Protein AF-A0A090VEU4-F1 (afdb_monomer_lite)

Secondary structure (DSSP, 8-state):
-------------------SPPP-SSSSSPPP-S---BGGGGT--SS--EETTEEE-TT-BEEEETTTTEEEEEETTEEEEETTS-EEEE-TTS-EEEEE-TT--EEEEEE-TTS-EEEEE-SSSEEEEEE-TTS-EEEEEEE-TTS---TT--EEEEEEE-SSTTEEEEEE---TTS--EEEEEETTEEEEETTSSS---------------

Radius of gyration: 21.91 Å; chains: 1; bounding box: 72×68×43 Å

Organism: NCBI:txid221126

Foldseek 3Di:
DDDDDPPPPPPPPPDDLVFDADWDPPAPPIFDAPDDFFQVSVVDDDQDQDDDQFGADRRRTTQAGNVVRKGFDDDPNATAAIPQQKGFDADPSRGTQWIQGNVRAIWGWDADPNRGTQKIGDQAKIKGWDADPVRHTAKIFIDHDVPPDDDPFTQMKGWDQDDDSFWIKIWGTDPPVGDIWIWITGNNDTQDTPVDPDRPDDDDDDDPPDPDD

Structure (mmCIF, N/CA/C/O backbone):
data_AF-A0A090VEU4-F1
#
_entry.id   AF-A0A090VEU4-F1
#
loop_
_atom_site.group_PDB
_atom_site.id
_atom_site.type_symbol
_atom_site.label_atom_id
_atom_site.label_alt_id
_atom_site.label_comp_id
_atom_site.label_asym_id
_atom_site.label_entity_id
_atom_site.label_seq_id
_atom_site.pdbx_PDB_ins_code
_atom_site.Cartn_x
_atom_site.Cartn_y
_atom_site.Cartn_z
_atom_site.occupancy
_atom_site.B_iso_or_equiv
_atom_site.auth_seq_id
_atom_site.auth_comp_id
_atom_site.auth_asym_id
_atom_site.auth_atom_id
_atom_site.pdbx_PDB_model_num
ATOM 1 N N . MET A 1 1 ? -43.947 -47.036 7.451 1.00 42.88 1 MET A N 1
ATOM 2 C CA . MET A 1 1 ? -42.564 -46.691 7.044 1.00 42.88 1 MET A CA 1
ATOM 3 C C . MET A 1 1 ? -42.229 -45.299 7.564 1.00 42.88 1 MET A C 1
ATOM 5 O O . MET A 1 1 ? -42.904 -44.356 7.182 1.00 42.88 1 MET A O 1
ATOM 9 N N . LYS A 1 2 ? -41.257 -45.165 8.478 1.00 37.06 2 LYS A N 1
ATOM 10 C CA . LYS A 1 2 ? -40.773 -43.861 8.967 1.00 37.06 2 LYS A CA 1
ATOM 11 C C . LYS A 1 2 ? -39.737 -43.323 7.978 1.00 37.06 2 LYS A C 1
ATOM 13 O O . LYS A 1 2 ? -38.658 -43.898 7.873 1.00 37.06 2 LYS A O 1
ATOM 18 N N . VAL A 1 3 ? -40.054 -42.248 7.263 1.00 37.12 3 VAL A N 1
ATOM 19 C CA . VAL A 1 3 ? -39.073 -41.530 6.438 1.00 37.12 3 VAL A CA 1
ATOM 20 C C . VAL A 1 3 ? -38.289 -40.604 7.368 1.00 37.12 3 VAL A C 1
ATOM 22 O O . VAL A 1 3 ? -38.845 -39.661 7.923 1.00 37.12 3 VAL A O 1
ATOM 25 N N . LYS A 1 4 ? -37.007 -40.911 7.602 1.00 40.44 4 LYS A N 1
ATOM 26 C CA . LYS A 1 4 ? -36.076 -39.988 8.262 1.00 40.44 4 LYS A CA 1
ATOM 27 C C . LYS A 1 4 ? -35.754 -38.871 7.273 1.00 40.44 4 LYS A C 1
ATOM 29 O O . LYS A 1 4 ? -35.104 -39.119 6.263 1.00 40.44 4 LYS A O 1
ATOM 34 N N . ILE A 1 5 ? -36.201 -37.657 7.573 1.00 39.28 5 ILE A N 1
ATOM 35 C CA . ILE A 1 5 ? -35.756 -36.453 6.873 1.00 39.28 5 ILE A CA 1
ATOM 36 C C . ILE A 1 5 ? -34.324 -36.188 7.344 1.00 39.28 5 ILE A C 1
ATOM 38 O O . ILE A 1 5 ? -34.092 -35.801 8.488 1.00 39.28 5 ILE A O 1
ATOM 42 N N . ILE A 1 6 ? -33.356 -36.480 6.479 1.00 42.34 6 ILE A N 1
ATOM 43 C CA . ILE A 1 6 ? -31.972 -36.046 6.650 1.00 42.34 6 ILE A CA 1
ATOM 44 C C . ILE A 1 6 ? -31.966 -34.557 6.302 1.00 42.34 6 ILE A C 1
ATOM 46 O O . ILE A 1 6 ? -31.981 -34.191 5.129 1.00 42.34 6 ILE A O 1
ATOM 50 N N . SER A 1 7 ? -31.995 -33.696 7.322 1.00 38.97 7 SER A N 1
ATOM 51 C CA . SER A 1 7 ? -31.677 -32.278 7.150 1.00 38.97 7 SER A CA 1
ATOM 52 C C . SER A 1 7 ? -30.207 -32.167 6.769 1.00 38.97 7 SER A C 1
ATOM 54 O O . SER A 1 7 ? -29.323 -32.219 7.623 1.00 38.97 7 SER A O 1
ATOM 56 N N . ILE A 1 8 ? -29.945 -32.041 5.472 1.00 41.66 8 ILE A N 1
ATOM 57 C CA . ILE A 1 8 ? -28.656 -31.588 4.965 1.00 41.66 8 ILE A CA 1
ATOM 58 C C . ILE A 1 8 ? -28.557 -30.116 5.370 1.00 41.66 8 ILE A C 1
ATOM 60 O O . ILE A 1 8 ? -29.211 -29.260 4.776 1.00 41.66 8 ILE A O 1
ATOM 64 N N . LEU A 1 9 ? -27.783 -29.827 6.421 1.00 40.31 9 LEU A N 1
ATOM 65 C CA . LEU A 1 9 ? -27.303 -28.473 6.677 1.00 40.31 9 LEU A CA 1
ATOM 66 C C . LEU A 1 9 ? -26.484 -28.065 5.449 1.00 40.31 9 LEU A C 1
ATOM 68 O O . LEU A 1 9 ? -25.334 -28.475 5.290 1.00 40.31 9 LEU A O 1
ATOM 72 N N . LEU A 1 10 ? -27.092 -27.284 4.558 1.00 36.38 10 LEU A N 1
ATOM 73 C CA . LEU A 1 10 ? -26.361 -26.537 3.550 1.00 36.38 10 LEU A CA 1
ATOM 74 C C . LEU A 1 10 ? -25.494 -25.538 4.322 1.00 36.38 10 LEU A C 1
ATOM 76 O O . LEU A 1 10 ? -25.977 -24.507 4.786 1.00 36.38 10 LEU A O 1
ATOM 80 N N . PHE A 1 11 ? -24.216 -25.862 4.508 1.00 40.59 11 PHE A N 1
ATOM 81 C CA . PHE A 1 11 ? -23.225 -24.874 4.906 1.00 40.59 11 PHE A CA 1
ATOM 82 C C . PHE A 1 11 ? -23.075 -23.938 3.706 1.00 40.59 11 PHE A C 1
ATOM 84 O O . PHE A 1 11 ? -22.292 -24.187 2.791 1.00 40.59 11 PHE A O 1
ATOM 91 N N . SER A 1 12 ? -23.916 -22.906 3.642 1.00 35.78 12 SER A N 1
ATOM 92 C CA . SER A 1 12 ? -23.774 -21.846 2.658 1.00 35.78 12 SER A CA 1
ATOM 93 C C . SER A 1 12 ? -22.503 -21.079 3.003 1.00 35.78 12 SER A C 1
ATOM 95 O O . SER A 1 12 ? -22.533 -20.101 3.748 1.00 35.78 12 SER A O 1
ATOM 97 N N . THR A 1 13 ? -21.367 -21.506 2.464 1.00 42.03 13 THR A N 1
ATOM 98 C CA . THR A 1 13 ? -20.153 -20.690 2.394 1.00 42.03 13 THR A CA 1
ATOM 99 C C . THR A 1 13 ? -20.341 -19.584 1.351 1.00 42.03 13 THR A C 1
ATOM 101 O O . THR A 1 13 ? -19.558 -19.420 0.424 1.00 42.03 13 THR A O 1
ATOM 104 N N . LEU A 1 14 ? -21.399 -18.785 1.502 1.00 42.28 14 LEU A N 1
ATOM 105 C CA . LEU A 1 14 ? -21.522 -17.479 0.865 1.00 42.28 14 LEU A CA 1
ATOM 106 C C . LEU A 1 14 ? -20.848 -16.451 1.774 1.00 42.28 14 LEU A C 1
ATOM 108 O O . LEU A 1 14 ? -21.481 -15.549 2.308 1.00 42.28 14 LEU A O 1
ATOM 112 N N . LEU A 1 15 ? -19.546 -16.612 1.984 1.00 42.34 15 LEU A N 1
ATOM 113 C CA . LEU A 1 15 ? -18.724 -15.586 2.607 1.00 42.34 15 LEU A CA 1
ATOM 114 C C . LEU A 1 15 ? -17.565 -15.328 1.677 1.00 42.34 15 LEU A C 1
ATOM 116 O O . LEU A 1 15 ? -16.536 -15.983 1.748 1.00 42.34 15 LEU A O 1
ATOM 120 N N . ASN A 1 16 ? -17.769 -14.377 0.782 1.00 36.94 16 ASN A N 1
ATOM 121 C CA . ASN A 1 16 ? -16.662 -13.648 0.208 1.00 36.94 16 ASN A CA 1
ATOM 122 C C . ASN A 1 16 ? -17.164 -12.246 -0.132 1.00 36.94 16 ASN A C 1
ATOM 124 O O . ASN A 1 16 ? -17.412 -11.945 -1.301 1.00 36.94 16 ASN A O 1
ATOM 128 N N . PRO A 1 17 ? -17.301 -11.338 0.852 1.00 41.94 17 PRO A N 1
ATOM 129 C CA . PRO A 1 17 ? -17.062 -9.952 0.516 1.00 41.94 17 PRO A CA 1
ATOM 130 C C . PRO A 1 17 ? -15.567 -9.859 0.171 1.00 41.94 17 PRO A C 1
ATOM 132 O O . PRO A 1 17 ? -14.730 -9.616 1.039 1.00 41.94 17 PRO A O 1
ATOM 135 N N . VAL A 1 18 ? -15.202 -10.124 -1.091 1.00 52.34 18 VAL A N 1
ATOM 136 C CA . VAL A 1 18 ? -13.832 -9.916 -1.593 1.00 52.34 18 VAL A CA 1
ATOM 137 C C . VAL A 1 18 ? -13.617 -8.424 -1.760 1.00 52.34 18 VAL A C 1
ATOM 139 O O . VAL A 1 18 ? -13.496 -7.934 -2.872 1.00 52.34 18 VAL A O 1
ATOM 142 N N . PHE A 1 19 ? -13.624 -7.672 -0.669 1.00 54.81 19 PHE A N 1
ATOM 143 C CA . PHE A 1 19 ? -13.298 -6.259 -0.725 1.00 54.81 19 PHE A CA 1
ATOM 144 C C . PHE A 1 19 ? -12.410 -5.900 0.461 1.00 54.81 19 PHE A C 1
ATOM 146 O O . PHE A 1 19 ? -12.808 -5.531 1.563 1.00 54.81 19 PHE A O 1
ATOM 153 N N . ALA A 1 20 ? -11.137 -6.158 0.210 1.00 59.41 20 ALA A N 1
ATOM 154 C CA . ALA A 1 20 ? -10.075 -5.197 0.408 1.00 59.41 20 ALA A CA 1
ATOM 155 C C . ALA A 1 20 ? -9.262 -5.170 -0.901 1.00 59.41 20 ALA A C 1
ATOM 157 O O . ALA A 1 20 ? -9.633 -5.849 -1.865 1.00 59.41 20 ALA A O 1
ATOM 158 N N . GLN A 1 21 ? -8.230 -4.338 -0.996 1.00 67.94 21 GLN A N 1
ATOM 159 C CA . GLN A 1 21 ? -7.451 -4.219 -2.225 1.00 67.94 21 GLN A CA 1
ATOM 160 C C . GLN A 1 21 ? -6.904 -5.586 -2.667 1.00 67.94 21 GLN A C 1
ATOM 162 O O . GLN A 1 21 ? -6.298 -6.306 -1.874 1.00 67.94 21 GLN A O 1
ATOM 167 N N . LYS A 1 22 ? -7.134 -5.960 -3.932 1.00 67.25 22 LYS A N 1
ATOM 168 C CA . LYS A 1 22 ? -6.616 -7.216 -4.482 1.00 67.25 22 LYS A CA 1
ATOM 169 C C . LYS A 1 22 ? -5.095 -7.138 -4.548 1.00 67.25 22 LYS A C 1
ATOM 171 O O . LYS A 1 22 ? -4.550 -6.203 -5.135 1.00 67.25 22 LYS A O 1
ATOM 176 N N . ILE A 1 23 ? -4.433 -8.148 -3.996 1.00 70.50 23 ILE A N 1
ATOM 177 C CA . ILE A 1 23 ? -2.982 -8.279 -4.077 1.00 70.50 23 ILE A CA 1
ATOM 178 C C . ILE A 1 23 ? -2.643 -9.275 -5.169 1.00 70.50 23 ILE A C 1
ATOM 180 O O . ILE A 1 23 ? -3.235 -10.353 -5.258 1.00 70.50 23 ILE A O 1
ATOM 184 N N . ASP A 1 24 ? -1.691 -8.884 -6.003 1.00 75.06 24 ASP A N 1
ATOM 185 C CA . ASP A 1 24 ? -1.014 -9.799 -6.900 1.00 75.06 24 ASP A CA 1
ATOM 186 C C . ASP A 1 24 ? 0.126 -10.463 -6.128 1.00 75.06 24 ASP A C 1
ATOM 188 O O . ASP A 1 24 ? 1.170 -9.855 -5.939 1.00 75.06 24 ASP A O 1
ATOM 192 N N . PHE A 1 25 ? -0.112 -11.666 -5.602 1.00 75.00 25 PHE A N 1
ATOM 193 C CA . PHE A 1 25 ? 0.923 -12.465 -4.935 1.00 75.00 25 PHE A CA 1
ATOM 194 C C . PHE A 1 25 ? 1.718 -13.341 -5.909 1.00 75.00 25 PHE A C 1
ATOM 196 O O . PHE A 1 25 ? 2.653 -14.014 -5.482 1.00 75.00 25 PHE A O 1
ATOM 203 N N . GLU A 1 26 ? 1.336 -13.352 -7.187 1.00 77.75 26 GLU A N 1
ATOM 204 C CA . GLU A 1 26 ? 1.947 -14.196 -8.213 1.00 77.75 26 GLU A CA 1
ATOM 205 C C . GLU A 1 26 ? 3.068 -13.443 -8.934 1.00 77.75 26 GLU A C 1
ATOM 207 O O . GLU A 1 26 ? 4.133 -14.003 -9.182 1.00 77.75 26 GLU A O 1
ATOM 212 N N . ASN A 1 27 ? 2.851 -12.163 -9.253 1.00 76.06 27 ASN A N 1
ATOM 213 C CA . ASN A 1 27 ? 3.819 -11.356 -9.989 1.00 76.06 27 ASN A CA 1
ATOM 214 C C . ASN A 1 27 ? 4.550 -10.370 -9.074 1.00 76.06 27 ASN A C 1
ATOM 216 O O . ASN A 1 27 ? 3.980 -9.763 -8.168 1.00 76.06 27 ASN A O 1
ATOM 220 N N . ALA A 1 28 ? 5.828 -10.162 -9.378 1.00 76.81 28 ALA A N 1
ATOM 221 C CA . ALA A 1 28 ? 6.601 -9.054 -8.843 1.00 76.81 28 ALA A CA 1
ATOM 222 C C . ALA A 1 28 ? 6.626 -7.887 -9.852 1.00 76.81 28 ALA A C 1
ATOM 224 O O . ALA A 1 28 ? 6.704 -8.136 -11.054 1.00 76.81 28 ALA A O 1
ATOM 225 N N . PRO A 1 29 ? 6.654 -6.626 -9.389 1.00 83.00 29 PRO A N 1
ATOM 226 C CA . PRO A 1 29 ? 6.462 -6.207 -8.000 1.00 83.00 29 PRO A CA 1
ATOM 227 C C . PRO A 1 29 ? 5.009 -6.398 -7.537 1.00 83.00 29 PRO A C 1
ATOM 229 O O . PRO A 1 29 ? 4.081 -6.381 -8.343 1.00 83.00 29 PRO A O 1
ATOM 232 N N . LEU A 1 30 ? 4.816 -6.492 -6.219 1.00 86.12 30 LEU A N 1
ATOM 233 C CA . LEU A 1 30 ? 3.478 -6.423 -5.635 1.00 86.12 30 LEU A CA 1
ATOM 234 C C . LEU A 1 30 ? 2.819 -5.088 -6.001 1.00 86.12 30 LEU A C 1
ATOM 236 O O . LEU A 1 30 ? 3.460 -4.032 -5.967 1.00 86.12 30 LEU A O 1
ATOM 240 N N . ASN A 1 31 ? 1.518 -5.126 -6.280 1.00 88.88 31 ASN A N 1
ATOM 241 C CA . ASN A 1 31 ? 0.743 -3.902 -6.435 1.00 88.88 31 ASN A CA 1
ATOM 242 C C . ASN A 1 31 ? 0.763 -3.091 -5.119 1.00 88.88 31 ASN A C 1
ATOM 244 O O . ASN A 1 31 ? 0.587 -3.666 -4.041 1.00 88.88 31 ASN A O 1
ATOM 248 N N . PRO A 1 32 ? 0.964 -1.763 -5.188 1.00 90.50 32 PRO A N 1
ATOM 249 C CA . PRO A 1 32 ? 1.031 -0.892 -4.019 1.00 90.50 32 PRO A CA 1
ATOM 250 C C . PRO A 1 32 ? -0.315 -0.835 -3.311 1.00 90.50 32 PRO A C 1
ATOM 252 O O . PRO A 1 32 ? -1.361 -0.928 -3.956 1.00 90.50 32 PRO A O 1
ATOM 255 N N . MET A 1 33 ? -0.297 -0.617 -1.996 1.00 89.31 33 MET A N 1
ATOM 256 C CA . MET A 1 33 ? -1.517 -0.516 -1.207 1.00 89.31 33 MET A CA 1
ATOM 257 C C . MET A 1 33 ? -1.525 0.664 -0.258 1.00 89.31 33 MET A C 1
ATOM 259 O O . MET A 1 33 ? -0.498 0.994 0.322 1.00 89.31 33 MET A O 1
ATOM 263 N N . ALA A 1 34 ? -2.712 1.236 -0.047 1.00 92.50 34 ALA A N 1
ATOM 264 C CA . ALA A 1 34 ? -2.877 2.372 0.853 1.00 92.50 34 ALA A CA 1
ATOM 265 C C . ALA A 1 34 ? -2.534 2.014 2.304 1.00 92.50 34 ALA A C 1
ATOM 267 O O . ALA A 1 34 ? -1.822 2.746 2.984 1.00 92.50 34 ALA A O 1
ATOM 268 N N . PHE A 1 35 ? -3.059 0.887 2.796 1.00 90.81 35 PHE A N 1
ATOM 269 C CA . PHE A 1 35 ? -2.813 0.443 4.163 1.00 90.81 35 PHE A CA 1
ATOM 270 C C . PHE A 1 35 ? -3.099 -1.054 4.341 1.00 90.81 35 PHE A C 1
ATOM 272 O O . PHE A 1 35 ? -4.125 -1.570 3.891 1.00 90.81 35 PHE A O 1
ATOM 279 N N . GLN A 1 36 ? -2.219 -1.764 5.047 1.00 90.44 36 GLN A N 1
ATOM 280 C CA . GLN A 1 36 ? -2.383 -3.188 5.346 1.00 90.44 36 GLN A CA 1
ATOM 281 C C . GLN A 1 36 ? -3.141 -3.395 6.672 1.00 90.44 36 GLN A C 1
ATOM 283 O O . GLN A 1 36 ? -2.543 -3.343 7.740 1.00 90.44 36 GLN A O 1
ATOM 288 N N . PHE A 1 37 ? -4.455 -3.654 6.621 1.00 90.25 37 PHE A N 1
ATOM 289 C CA . PHE A 1 37 ? -5.280 -3.868 7.827 1.00 90.25 37 PHE A CA 1
ATOM 290 C C . PHE A 1 37 ? -6.070 -5.185 7.879 1.00 90.25 37 PHE A C 1
ATOM 292 O O . PHE A 1 37 ? -6.816 -5.401 8.828 1.00 90.25 37 PHE A O 1
ATOM 299 N N . LYS A 1 38 ? -5.930 -6.072 6.894 1.00 89.94 38 LYS A N 1
ATOM 300 C CA . LYS A 1 38 ? -6.504 -7.424 6.924 1.00 89.94 38 LYS A CA 1
ATOM 301 C C . LYS A 1 38 ? -5.383 -8.452 6.835 1.00 89.94 38 LYS A C 1
ATOM 303 O O . LYS A 1 38 ? -4.375 -8.180 6.194 1.00 89.94 38 LYS A O 1
ATOM 308 N N . ARG A 1 39 ? -5.517 -9.622 7.455 1.00 90.50 39 ARG A N 1
ATOM 309 C CA . ARG A 1 39 ? -4.479 -10.675 7.432 1.00 90.50 39 ARG A CA 1
ATOM 310 C C . ARG A 1 39 ? -4.132 -11.127 6.008 1.00 90.50 39 ARG A C 1
ATOM 312 O O . ARG A 1 39 ? -2.972 -11.410 5.714 1.00 90.50 39 ARG A O 1
ATOM 319 N N . GLU A 1 40 ? -5.104 -11.096 5.099 1.00 87.56 40 GLU A N 1
ATOM 320 C CA . GLU A 1 40 ? -4.921 -11.416 3.683 1.00 87.56 40 GLU A CA 1
ATOM 321 C C . GLU A 1 40 ? -3.942 -10.440 3.020 1.00 87.56 40 GLU A C 1
ATOM 323 O O . GLU A 1 40 ? -3.241 -10.821 2.088 1.00 87.56 40 GLU A O 1
ATOM 328 N N . HIS A 1 41 ? -3.806 -9.218 3.553 1.00 88.00 41 HIS A N 1
ATOM 329 C CA . HIS A 1 41 ? -2.810 -8.252 3.098 1.00 88.00 41 HIS A CA 1
ATOM 330 C C . HIS A 1 41 ? -1.359 -8.662 3.354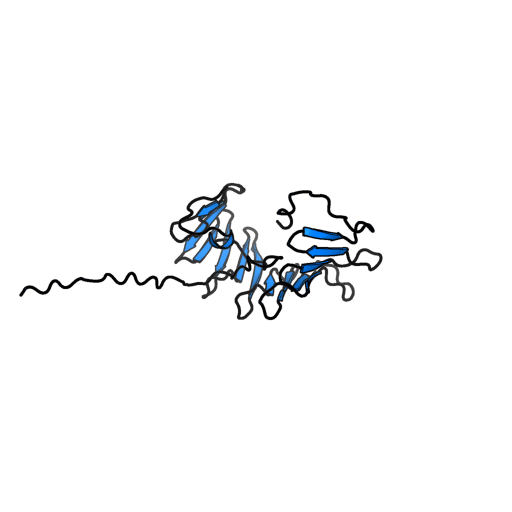 1.00 88.00 41 HIS A C 1
ATOM 332 O O . HIS A 1 41 ? -0.441 -8.104 2.757 1.00 88.00 41 HIS A O 1
ATOM 338 N N . PHE A 1 42 ? -1.167 -9.642 4.229 1.00 89.19 42 PHE A N 1
ATOM 339 C CA . PHE A 1 42 ? 0.122 -10.193 4.624 1.00 89.19 42 PHE A CA 1
ATOM 340 C C . PHE A 1 42 ? 0.307 -11.628 4.103 1.00 89.19 42 PHE A C 1
ATOM 342 O O . PHE A 1 42 ? 1.168 -12.350 4.595 1.00 89.19 42 PHE A O 1
ATOM 349 N N . ASN A 1 43 ? -0.511 -12.062 3.131 1.00 90.00 43 ASN A N 1
ATOM 350 C CA . ASN A 1 43 ? -0.543 -13.437 2.613 1.00 90.00 43 ASN A CA 1
ATOM 351 C C . ASN A 1 43 ? -0.848 -14.501 3.692 1.00 90.00 43 ASN A C 1
ATOM 353 O O . ASN A 1 43 ? -0.415 -15.652 3.603 1.00 90.00 43 ASN A O 1
ATOM 357 N N . LEU A 1 44 ? -1.593 -14.127 4.737 1.00 90.62 44 LEU A N 1
ATOM 358 C CA . LEU A 1 44 ? -1.993 -15.042 5.806 1.00 90.62 44 LEU A CA 1
ATOM 359 C C . LEU A 1 44 ? -3.356 -15.660 5.487 1.00 90.62 44 LEU A C 1
ATOM 361 O O . LEU A 1 44 ? -4.310 -14.952 5.163 1.00 90.62 44 LEU A O 1
ATOM 365 N N . LYS A 1 45 ? -3.447 -16.990 5.598 1.00 88.06 45 LYS A N 1
ATOM 366 C CA . LYS A 1 45 ? -4.649 -17.779 5.289 1.00 88.06 45 LYS A CA 1
ATOM 367 C C . LYS A 1 45 ? -5.219 -18.418 6.556 1.00 88.06 45 LYS A C 1
ATOM 369 O O . LYS A 1 45 ? -4.466 -18.883 7.406 1.00 88.06 45 LYS A O 1
ATOM 374 N N . GLY A 1 46 ? -6.547 -18.505 6.643 1.00 88.25 46 GLY A N 1
ATOM 375 C CA . GLY A 1 46 ? -7.241 -19.103 7.789 1.00 88.25 46 GLY A CA 1
ATOM 376 C C . GLY A 1 46 ? -7.264 -18.203 9.035 1.00 88.25 46 GLY A C 1
ATOM 377 O O . GLY A 1 46 ? -6.893 -17.032 8.949 1.00 88.25 46 GLY A O 1
ATOM 378 N N . PRO A 1 47 ? -7.713 -18.720 10.196 1.00 93.00 47 PRO A N 1
ATOM 379 C CA . PRO A 1 47 ? -7.965 -17.949 11.419 1.00 93.00 47 PRO A CA 1
ATOM 380 C C . PRO A 1 47 ? -6.679 -17.573 12.180 1.00 93.00 47 PRO A C 1
ATOM 382 O O . PRO A 1 47 ? -6.519 -17.873 13.361 1.00 93.00 47 PRO A O 1
ATOM 385 N N . VAL A 1 48 ? -5.732 -16.924 11.501 1.00 94.81 48 VAL A N 1
ATOM 386 C CA . VAL A 1 48 ? -4.480 -16.451 12.104 1.00 94.81 48 VAL A CA 1
ATOM 387 C C . VAL A 1 48 ? -4.779 -15.269 13.022 1.00 94.81 48 VAL A C 1
ATOM 389 O O . VAL A 1 48 ? -5.091 -14.183 12.544 1.00 94.81 48 VAL A O 1
ATOM 392 N N . SER A 1 49 ? -4.662 -15.474 14.333 1.00 96.62 49 SER A N 1
ATOM 393 C CA . SER A 1 49 ? -4.844 -14.423 15.347 1.00 96.62 49 SER A CA 1
ATOM 394 C C . SER A 1 49 ? -3.560 -13.649 15.651 1.00 96.62 49 SER A C 1
ATOM 396 O O . SER A 1 49 ? -3.612 -12.529 16.161 1.00 96.62 49 SER A O 1
ATOM 398 N N . ARG A 1 50 ? -2.392 -14.216 15.324 1.00 97.25 50 ARG A N 1
ATOM 399 C CA . ARG A 1 50 ? -1.089 -13.569 15.489 1.00 97.25 50 ARG A CA 1
ATOM 400 C C . ARG A 1 50 ? -0.091 -14.043 14.437 1.00 97.25 50 ARG A C 1
ATOM 402 O O . ARG A 1 50 ? 0.037 -15.242 14.206 1.00 97.25 50 ARG A O 1
ATOM 409 N N . TRP A 1 51 ? 0.670 -13.109 13.877 1.00 96.62 51 TRP A N 1
ATOM 410 C CA . TRP A 1 51 ? 1.830 -13.383 13.032 1.00 96.62 51 TRP A CA 1
ATOM 411 C C . TRP A 1 51 ? 2.929 -12.366 13.335 1.00 96.62 51 TRP A C 1
ATOM 413 O O . TRP A 1 51 ? 2.732 -11.166 13.154 1.00 96.62 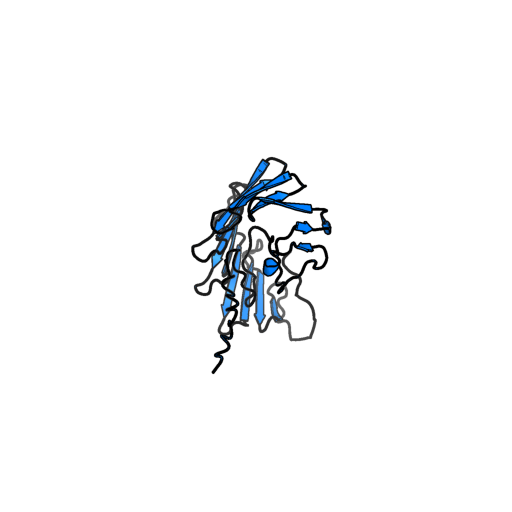51 TRP A O 1
ATOM 423 N N . ASP A 1 52 ? 4.062 -12.846 13.850 1.00 96.50 52 ASP A N 1
ATOM 424 C CA . ASP A 1 52 ? 5.156 -12.006 14.347 1.00 96.50 52 ASP A CA 1
ATOM 425 C C . ASP A 1 52 ? 4.667 -10.949 15.369 1.00 96.50 52 ASP A C 1
ATOM 427 O O . ASP A 1 52 ? 4.254 -11.287 16.492 1.00 96.50 52 ASP A O 1
ATOM 431 N N . ASN A 1 53 ? 4.669 -9.676 14.970 1.00 97.00 53 ASN A N 1
ATOM 432 C CA . ASN A 1 53 ? 4.252 -8.531 15.772 1.00 97.00 53 ASN A CA 1
ATOM 433 C C . ASN A 1 53 ? 2.815 -8.071 15.485 1.00 97.00 53 ASN A C 1
ATOM 435 O O . ASN A 1 53 ? 2.345 -7.118 16.111 1.00 97.00 53 ASN A O 1
ATOM 439 N N . LEU A 1 54 ? 2.126 -8.730 14.555 1.00 97.75 54 LEU A N 1
ATOM 440 C CA . LEU A 1 54 ? 0.772 -8.406 14.123 1.00 97.75 54 LEU A CA 1
ATOM 441 C C . LEU A 1 54 ? -0.244 -9.291 14.842 1.00 97.75 54 LEU A C 1
ATOM 443 O O . LEU A 1 54 ? -0.057 -10.503 14.953 1.00 97.75 54 LEU A O 1
ATOM 447 N N . TYR A 1 55 ? -1.332 -8.686 15.304 1.00 98.19 55 TYR A N 1
ATOM 448 C CA . TYR A 1 55 ? -2.443 -9.361 15.970 1.00 98.19 55 TYR A CA 1
ATOM 449 C C . TYR A 1 55 ? -3.732 -9.049 15.228 1.00 98.19 55 TYR A C 1
ATOM 451 O O . TYR A 1 55 ? -3.988 -7.884 14.908 1.00 98.19 55 TYR A O 1
ATOM 459 N N . PHE A 1 56 ? -4.553 -10.068 15.011 1.00 97.31 56 PHE A N 1
ATOM 460 C CA . PHE A 1 56 ? -5.787 -9.984 14.240 1.00 97.31 56 PHE A CA 1
ATOM 461 C C . PHE A 1 56 ? -6.986 -10.450 15.073 1.00 97.31 56 PHE A C 1
ATOM 463 O O . PHE A 1 56 ? -6.841 -11.316 15.938 1.00 97.31 56 PHE A O 1
ATOM 470 N N . ASN A 1 57 ? -8.163 -9.875 14.823 1.00 95.25 57 ASN A N 1
ATOM 471 C CA . ASN A 1 57 ? -9.419 -10.389 15.374 1.00 95.25 57 ASN A CA 1
ATOM 472 C C . ASN A 1 57 ? -9.940 -11.595 14.559 1.00 95.25 57 ASN A C 1
ATOM 474 O O . ASN A 1 57 ? -9.325 -12.007 13.574 1.00 95.25 57 ASN A O 1
ATOM 478 N N . GLU A 1 58 ? -11.078 -12.162 14.965 1.00 93.75 58 GLU A N 1
ATOM 479 C CA . GLU A 1 58 ? -11.679 -13.344 14.320 1.00 93.75 58 GLU A CA 1
ATOM 480 C C . GLU A 1 58 ? -12.030 -13.108 12.840 1.00 93.75 58 GLU A C 1
ATOM 482 O O . GLU A 1 58 ? -11.798 -13.982 11.998 1.00 93.75 58 GLU A O 1
ATOM 487 N N . ASP A 1 59 ? -12.467 -11.892 12.506 1.00 91.19 59 ASP A N 1
ATOM 488 C CA . ASP A 1 59 ? -12.764 -11.457 11.135 1.00 91.19 59 ASP A CA 1
ATOM 489 C C . ASP A 1 59 ? -11.501 -11.220 10.282 1.00 91.19 59 ASP A C 1
ATOM 491 O O . ASP A 1 59 ? -11.591 -10.969 9.081 1.00 91.19 59 ASP A O 1
ATOM 495 N N . GLY A 1 60 ? -10.308 -11.296 10.883 1.00 92.75 60 GLY A N 1
ATOM 496 C CA . GLY A 1 60 ? -9.027 -11.108 10.204 1.00 92.75 60 GLY A CA 1
ATOM 497 C C . GLY A 1 60 ? -8.550 -9.657 10.111 1.00 92.75 60 GLY A C 1
ATOM 498 O O . GLY A 1 60 ? -7.566 -9.397 9.419 1.00 92.75 60 GLY A O 1
ATOM 499 N N . TYR A 1 61 ? -9.186 -8.710 10.805 1.00 94.06 61 TYR A N 1
ATOM 500 C CA . TYR A 1 61 ? -8.728 -7.322 10.884 1.00 94.06 61 TYR A CA 1
ATOM 501 C C . TYR A 1 61 ? -7.536 -7.175 11.829 1.00 94.06 61 TYR A C 1
ATOM 503 O O . TYR A 1 61 ? -7.548 -7.696 12.943 1.00 94.06 61 TYR A O 1
ATOM 511 N N . LEU A 1 62 ? -6.523 -6.416 11.410 1.00 95.88 62 LEU A N 1
ATOM 512 C CA . LEU A 1 62 ? -5.359 -6.064 12.218 1.00 95.88 62 LEU A CA 1
ATOM 513 C C . LEU A 1 62 ? -5.811 -5.181 13.385 1.00 95.88 62 LEU A C 1
ATOM 515 O O . LEU A 1 62 ? -6.254 -4.055 13.175 1.00 95.88 62 LEU A O 1
ATOM 519 N N . ILE A 1 63 ? -5.673 -5.666 14.613 1.00 97.81 63 ILE A N 1
ATOM 520 C CA . ILE A 1 63 ? -6.058 -4.941 15.833 1.00 97.81 63 ILE A CA 1
ATOM 521 C C . ILE A 1 63 ? -4.857 -4.380 16.591 1.00 97.81 63 ILE A C 1
ATOM 523 O O . ILE A 1 63 ? -5.010 -3.413 17.340 1.00 97.81 63 ILE A O 1
ATOM 527 N N . LYS A 1 64 ? -3.655 -4.938 16.386 1.00 98.12 64 LYS A N 1
ATOM 528 C CA . LYS A 1 64 ? -2.425 -4.437 17.009 1.00 98.12 64 LYS A CA 1
ATOM 529 C C . LYS A 1 64 ? -1.179 -4.747 16.181 1.00 98.12 64 LYS A C 1
ATOM 531 O O . LYS A 1 64 ? -1.029 -5.860 15.685 1.00 98.12 64 LYS A O 1
ATOM 536 N N . ASN A 1 65 ? -0.261 -3.784 16.121 1.00 97.31 65 ASN A N 1
ATOM 537 C CA . ASN A 1 65 ? 1.131 -3.972 15.719 1.00 97.31 65 ASN A CA 1
ATOM 538 C C . ASN A 1 65 ? 2.056 -3.615 16.897 1.00 97.31 65 ASN A C 1
ATOM 540 O O . ASN A 1 65 ? 2.136 -2.455 17.314 1.00 97.31 65 ASN A O 1
ATOM 544 N N . SER A 1 66 ? 2.754 -4.612 17.442 1.00 96.38 66 SER A N 1
ATOM 545 C CA . SER A 1 66 ? 3.600 -4.450 18.630 1.00 96.38 66 SER A CA 1
ATOM 546 C C . SER A 1 66 ? 4.890 -3.666 18.387 1.00 96.38 66 SER A C 1
ATOM 548 O O . SER A 1 66 ? 5.353 -3.035 19.332 1.00 96.38 66 SER A O 1
ATOM 550 N N . ILE A 1 67 ? 5.436 -3.624 17.162 1.00 92.94 67 ILE A N 1
ATOM 551 C CA . ILE A 1 67 ? 6.692 -2.894 16.877 1.00 92.94 67 ILE A CA 1
ATOM 552 C C . ILE A 1 67 ? 6.538 -1.397 17.191 1.00 92.94 67 ILE A C 1
ATOM 554 O O . ILE A 1 67 ? 7.442 -0.785 17.747 1.00 92.94 67 ILE A O 1
ATOM 558 N N . GLY A 1 68 ? 5.377 -0.813 16.879 1.00 90.88 68 GLY A N 1
ATOM 559 C CA . GLY A 1 68 ? 5.069 0.599 17.147 1.00 90.88 68 GLY A CA 1
ATOM 560 C C . GLY A 1 68 ? 4.162 0.833 18.357 1.00 90.88 68 GLY A C 1
ATOM 561 O O . GLY A 1 68 ? 3.786 1.976 18.635 1.00 90.88 68 GLY A O 1
ATOM 562 N N . ASN A 1 69 ? 3.766 -0.236 19.057 1.00 95.19 69 ASN A N 1
ATOM 563 C CA . ASN A 1 69 ? 2.660 -0.224 20.015 1.00 95.19 69 ASN A CA 1
ATOM 564 C C . ASN A 1 69 ? 1.418 0.492 19.443 1.00 95.19 69 ASN A C 1
ATOM 566 O O . ASN A 1 69 ? 0.868 1.412 20.058 1.00 95.19 69 ASN A O 1
ATOM 570 N N . CYS A 1 70 ? 1.034 0.115 18.222 1.00 96.75 70 CYS A N 1
ATOM 571 C CA . CYS A 1 70 ? -0.131 0.658 17.534 1.00 96.75 70 CYS A CA 1
ATOM 572 C C . CYS A 1 70 ? -1.323 -0.277 17.730 1.00 96.75 70 CYS A C 1
ATOM 574 O O . CYS A 1 70 ? -1.197 -1.479 17.498 1.00 96.75 70 CYS A O 1
ATOM 576 N N . THR A 1 71 ? -2.472 0.258 18.131 1.00 98.38 71 THR A N 1
ATOM 577 C CA . THR A 1 71 ? -3.750 -0.463 18.170 1.00 98.38 71 THR A CA 1
ATOM 578 C C . THR A 1 71 ? -4.759 0.219 17.264 1.00 98.38 71 THR A C 1
ATOM 580 O O . THR A 1 71 ? -4.767 1.443 17.154 1.00 98.38 71 THR A O 1
ATOM 583 N N . TYR A 1 72 ? -5.606 -0.575 16.616 1.00 97.88 72 TYR A N 1
ATOM 584 C CA . TYR A 1 72 ? -6.527 -0.105 15.584 1.00 97.88 72 TYR A CA 1
ATOM 585 C C . TYR A 1 72 ? -7.972 -0.236 16.049 1.00 97.88 72 TYR A C 1
ATOM 587 O O . TYR A 1 72 ? -8.366 -1.246 16.635 1.00 97.88 72 TYR A O 1
ATOM 595 N N . LYS A 1 73 ? -8.767 0.798 15.780 1.00 97.62 73 LYS A N 1
ATOM 596 C CA . LYS A 1 73 ? -10.181 0.869 16.137 1.00 97.62 73 LYS A CA 1
ATOM 597 C C . LYS A 1 73 ? -11.042 0.745 14.892 1.00 97.62 73 LYS A C 1
ATOM 599 O O . LYS A 1 73 ? -10.825 1.436 13.896 1.00 97.62 73 LYS A O 1
ATOM 604 N N . TYR A 1 74 ? -12.079 -0.074 15.013 1.00 96.06 74 TYR A N 1
ATOM 605 C CA . TYR A 1 74 ? -13.061 -0.312 13.968 1.00 96.06 74 TYR A CA 1
ATOM 606 C C . TYR A 1 74 ? -14.458 0.077 14.452 1.00 96.06 74 TYR A C 1
ATOM 608 O O . TYR A 1 74 ? -14.793 -0.117 15.621 1.00 96.06 74 TYR A O 1
ATOM 616 N N . VAL A 1 75 ? -15.276 0.624 13.556 1.00 94.75 75 VAL A N 1
ATOM 617 C CA . VAL A 1 75 ? -16.706 0.879 13.782 1.00 94.75 75 VAL A CA 1
ATOM 618 C C . VAL A 1 75 ? -17.458 0.256 12.618 1.00 94.75 75 VAL A C 1
ATOM 620 O O . VAL A 1 75 ? -17.163 0.560 11.465 1.00 94.75 75 VAL A O 1
ATOM 623 N N . ASN A 1 76 ? -18.401 -0.643 12.911 1.00 90.88 76 ASN A N 1
ATOM 624 C CA . ASN A 1 76 ? -19.158 -1.392 11.899 1.00 90.88 76 ASN A CA 1
ATOM 625 C C . ASN A 1 76 ? -18.247 -2.081 10.857 1.00 90.88 76 ASN A C 1
ATOM 627 O O . ASN A 1 76 ? -18.497 -2.000 9.659 1.00 90.88 76 ASN A O 1
ATOM 631 N N . GLY A 1 77 ? -17.142 -2.688 11.311 1.00 87.56 77 GLY A N 1
ATOM 632 C CA . GLY A 1 77 ? -16.176 -3.384 10.447 1.00 87.56 77 GLY A CA 1
ATOM 633 C C . GLY A 1 77 ? -15.231 -2.481 9.640 1.00 87.56 77 GLY A C 1
ATOM 634 O O . GLY A 1 77 ? -14.381 -2.989 8.912 1.00 87.56 77 GLY A O 1
ATOM 635 N N . LYS A 1 78 ? -15.324 -1.151 9.773 1.00 91.62 78 LYS A N 1
ATOM 636 C CA . LYS A 1 78 ? -14.465 -0.194 9.057 1.00 91.62 78 LYS A CA 1
ATOM 637 C C . LYS A 1 78 ? -13.395 0.385 9.966 1.00 91.62 78 LYS A C 1
ATOM 639 O O . LYS A 1 78 ? -13.711 0.803 11.079 1.00 91.62 78 LYS A O 1
ATOM 644 N N . LEU A 1 79 ? -12.150 0.430 9.489 1.00 94.44 79 LEU A N 1
ATOM 645 C CA . LEU A 1 79 ? -11.044 1.086 10.191 1.00 94.44 79 LEU A CA 1
ATOM 646 C C . LEU A 1 79 ? -11.348 2.584 10.312 1.00 94.44 79 LEU A C 1
ATOM 648 O O . LEU A 1 79 ? -11.590 3.237 9.300 1.00 94.44 79 LEU A O 1
ATOM 652 N N . VAL A 1 80 ? -11.345 3.120 11.533 1.00 97.12 80 VAL A N 1
ATOM 653 C CA . VAL A 1 80 ? -11.662 4.540 11.774 1.00 97.12 80 VAL A CA 1
ATOM 654 C C . VAL A 1 80 ? -10.505 5.321 12.374 1.00 97.12 80 VAL A C 1
ATOM 656 O O . VAL A 1 80 ? -10.331 6.495 12.052 1.00 97.12 80 VAL A O 1
ATOM 659 N N . SER A 1 81 ? -9.706 4.699 13.239 1.00 97.88 81 SER A N 1
ATOM 660 C CA . SER A 1 81 ? -8.594 5.373 13.905 1.00 97.88 81 SER A CA 1
ATOM 661 C C . SER A 1 81 ? -7.590 4.387 14.489 1.00 97.88 81 SER A C 1
ATOM 663 O O . SER A 1 81 ? -7.883 3.198 14.618 1.00 97.88 81 SER A O 1
ATOM 665 N N . ASP A 1 82 ? -6.443 4.895 14.922 1.00 97.94 82 ASP A N 1
ATOM 666 C CA . ASP A 1 82 ? -5.506 4.172 15.781 1.00 97.94 82 ASP A CA 1
ATOM 667 C C . ASP A 1 82 ? -5.250 4.911 17.108 1.00 97.94 82 ASP A C 1
ATOM 669 O O . ASP A 1 82 ? -5.766 6.006 17.347 1.00 97.94 82 ASP A O 1
ATOM 673 N N . ASN A 1 83 ? -4.474 4.301 18.004 1.00 97.94 83 ASN A N 1
ATOM 674 C CA . ASN A 1 83 ? -4.060 4.923 19.269 1.00 97.94 83 ASN A CA 1
ATOM 675 C C . ASN A 1 83 ? -2.949 5.977 19.123 1.00 97.94 83 ASN A C 1
ATOM 677 O O . ASN A 1 83 ? -2.530 6.542 20.133 1.00 97.94 83 ASN A O 1
ATOM 681 N N . LYS A 1 84 ? -2.447 6.224 17.910 1.00 96.94 84 LYS A N 1
ATOM 682 C CA . LYS A 1 84 ? -1.496 7.305 17.622 1.00 96.94 84 LYS A CA 1
ATOM 683 C C . LYS A 1 84 ? -2.205 8.597 17.229 1.00 96.94 84 LYS A C 1
ATOM 685 O O . LYS A 1 84 ? -1.567 9.640 17.198 1.00 96.94 84 LYS A O 1
ATOM 690 N N . GLY A 1 85 ? -3.518 8.545 17.008 1.00 97.19 85 GLY A N 1
ATOM 691 C CA . GLY A 1 85 ? -4.337 9.698 16.646 1.00 97.19 85 GLY A CA 1
ATOM 692 C C . GLY A 1 85 ? -4.608 9.805 15.149 1.00 97.19 85 GLY A C 1
ATOM 693 O O . GLY A 1 85 ? -5.274 10.755 14.739 1.00 97.19 85 GLY A O 1
ATOM 694 N N . ASN A 1 86 ? -4.163 8.832 14.347 1.00 97.69 86 ASN A N 1
ATOM 695 C CA . ASN A 1 86 ? -4.474 8.802 12.925 1.00 97.69 86 ASN A CA 1
ATOM 696 C C . ASN A 1 86 ? -5.958 8.480 12.727 1.00 97.69 86 ASN A C 1
ATOM 698 O O . ASN A 1 86 ? -6.532 7.656 13.448 1.00 97.69 86 ASN A O 1
ATOM 702 N N . LYS A 1 87 ? -6.581 9.115 11.735 1.00 98.38 87 LYS A N 1
ATOM 703 C CA . LYS A 1 87 ? -7.973 8.891 11.331 1.00 98.38 87 LYS A CA 1
ATOM 704 C C . LYS A 1 87 ? -8.019 8.382 9.903 1.00 98.38 87 LYS A C 1
ATOM 706 O O . LYS A 1 87 ? -7.336 8.911 9.031 1.00 98.38 87 LYS A O 1
ATOM 711 N N . TYR A 1 88 ? -8.866 7.390 9.664 1.00 97.38 88 TYR A N 1
ATOM 712 C CA . TYR A 1 88 ? -8.969 6.703 8.382 1.00 97.38 88 TYR A CA 1
ATOM 713 C C . TYR A 1 88 ? -10.353 6.920 7.780 1.00 97.38 88 TYR A C 1
ATOM 715 O O . TYR A 1 88 ? -11.371 6.781 8.459 1.00 97.38 88 TYR A O 1
ATOM 723 N N . THR A 1 89 ? -10.388 7.237 6.489 1.00 97.25 89 THR A N 1
ATOM 724 C CA . THR A 1 89 ? -11.624 7.317 5.710 1.00 97.25 89 THR A CA 1
ATOM 725 C C . THR A 1 89 ? -11.732 6.082 4.832 1.00 97.25 89 THR A C 1
ATOM 727 O O . THR A 1 89 ? -10.866 5.832 3.994 1.00 97.25 89 THR A O 1
ATOM 730 N N . VAL A 1 90 ? -12.809 5.322 5.016 1.00 94.06 90 VAL A N 1
ATOM 731 C CA . VAL A 1 90 ? -13.080 4.068 4.304 1.00 94.06 90 VAL A CA 1
ATOM 732 C C . VAL A 1 90 ? -14.331 4.233 3.444 1.00 94.06 90 VAL A C 1
ATOM 734 O O . VAL A 1 90 ? -15.381 4.643 3.944 1.00 94.06 90 VAL A O 1
ATOM 737 N N . ASN A 1 91 ? -14.249 3.900 2.156 1.00 92.31 91 ASN A N 1
ATOM 738 C CA . ASN A 1 91 ? -15.396 3.986 1.250 1.00 92.31 91 ASN A CA 1
ATOM 739 C C . ASN A 1 91 ? -16.380 2.800 1.420 1.00 92.31 91 ASN A C 1
ATOM 741 O O . ASN A 1 91 ? -16.294 2.007 2.359 1.00 92.31 91 ASN A O 1
ATOM 745 N N . SER A 1 92 ? -17.386 2.690 0.548 1.00 89.38 92 SER A N 1
ATOM 746 C CA . SER A 1 92 ? -18.381 1.602 0.587 1.00 89.38 92 SER A CA 1
ATOM 747 C C . SER A 1 92 ? -17.849 0.237 0.134 1.00 89.38 92 SER A C 1
ATOM 749 O O . SER A 1 92 ? -18.499 -0.767 0.398 1.00 89.38 92 SER A O 1
ATOM 751 N N . LYS A 1 93 ? -16.681 0.201 -0.516 1.00 86.19 93 LYS A N 1
ATOM 752 C CA . LYS A 1 93 ? -15.966 -1.011 -0.947 1.00 86.19 93 LYS A CA 1
ATOM 753 C C . LYS A 1 93 ? -14.822 -1.375 0.012 1.00 86.19 93 LYS A C 1
ATOM 755 O O . LYS A 1 93 ? -13.890 -2.063 -0.382 1.00 86.19 93 LYS A O 1
ATOM 760 N N . ASP A 1 94 ? -14.847 -0.846 1.233 1.00 86.44 94 ASP A N 1
ATOM 761 C CA . ASP A 1 94 ? -13.818 -1.037 2.260 1.00 86.44 94 ASP A CA 1
ATOM 762 C C . ASP A 1 94 ? -12.388 -0.624 1.851 1.00 86.44 94 ASP A C 1
ATOM 764 O O . ASP A 1 94 ? -11.408 -1.052 2.463 1.00 86.44 94 ASP A O 1
ATOM 768 N N . TYR A 1 95 ? -12.244 0.258 0.856 1.00 90.69 95 TYR A N 1
ATOM 769 C CA . TYR A 1 95 ? -10.951 0.860 0.528 1.00 90.69 95 TYR A CA 1
ATOM 770 C C . TYR A 1 95 ? -10.690 2.083 1.398 1.00 90.69 95 TYR A C 1
ATOM 772 O O . TYR A 1 95 ? -11.559 2.946 1.551 1.00 90.69 95 TYR A O 1
ATOM 780 N N . ILE A 1 96 ? -9.464 2.185 1.907 1.00 95.06 96 ILE A N 1
ATOM 781 C CA . ILE A 1 96 ? -8.959 3.400 2.544 1.00 95.06 96 ILE A CA 1
ATOM 782 C C . ILE A 1 96 ? -8.772 4.442 1.446 1.00 95.06 96 ILE A C 1
ATOM 784 O O . ILE A 1 96 ? -7.976 4.232 0.534 1.00 95.06 96 ILE A O 1
ATOM 788 N N . ILE A 1 97 ? -9.523 5.536 1.515 1.00 96.56 97 ILE A N 1
ATOM 789 C CA . ILE A 1 97 ? -9.468 6.645 0.551 1.00 96.56 97 ILE A CA 1
ATOM 790 C C . ILE A 1 97 ? -8.798 7.894 1.125 1.00 96.56 97 ILE A C 1
ATOM 792 O O . ILE A 1 97 ? -8.487 8.811 0.374 1.00 96.56 97 ILE A O 1
ATOM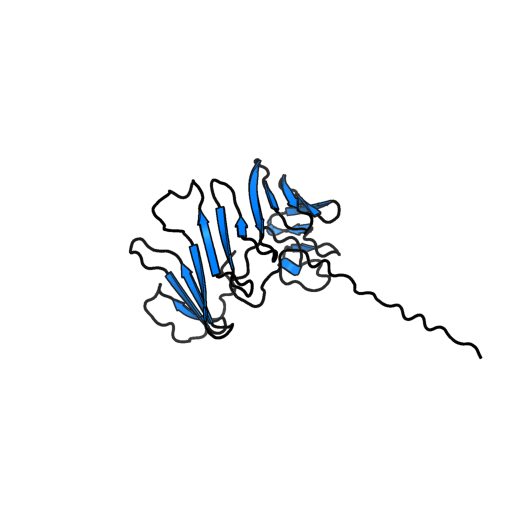 796 N N . GLY A 1 98 ? -8.552 7.922 2.435 1.00 97.44 98 GLY A N 1
ATOM 797 C CA . GLY A 1 98 ? -7.874 9.034 3.083 1.00 97.44 98 GLY A CA 1
ATOM 798 C C . GLY A 1 98 ? -7.343 8.670 4.462 1.00 97.44 98 GLY A C 1
ATOM 799 O O . GLY A 1 98 ? -7.967 7.889 5.188 1.00 97.44 98 GLY A O 1
ATOM 800 N N . VAL A 1 99 ? -6.207 9.256 4.822 1.00 97.94 99 VAL A N 1
ATOM 801 C CA . VAL A 1 99 ? -5.629 9.225 6.168 1.00 97.94 99 VAL A CA 1
ATOM 802 C C . VAL A 1 99 ? -5.334 10.653 6.599 1.00 97.94 99 VAL A C 1
ATOM 804 O O . VAL A 1 99 ? -4.776 11.433 5.829 1.00 97.94 99 VAL A O 1
ATOM 807 N N . ILE A 1 100 ? -5.715 10.980 7.829 1.00 98.00 100 ILE A N 1
ATOM 808 C CA . ILE A 1 100 ? -5.320 12.212 8.509 1.00 98.00 100 ILE A CA 1
ATOM 809 C C . ILE A 1 100 ? -4.445 11.800 9.681 1.00 98.00 100 ILE A C 1
ATOM 811 O O . ILE A 1 100 ? -4.906 11.032 10.529 1.00 98.00 100 ILE A O 1
ATOM 815 N N . ASP A 1 101 ? -3.202 12.267 9.717 1.00 96.56 101 ASP A N 1
ATOM 816 C CA . ASP A 1 101 ? -2.311 11.980 10.838 1.00 96.56 101 ASP A CA 1
ATOM 817 C C . ASP A 1 101 ? -2.686 12.788 12.097 1.00 96.56 101 ASP A C 1
ATOM 819 O O . ASP A 1 101 ? -3.571 13.651 12.084 1.00 96.56 101 ASP A O 1
ATOM 823 N N . SER A 1 102 ? -2.006 12.521 13.212 1.00 96.50 102 SER A N 1
ATOM 824 C CA . SER A 1 102 ? -2.230 13.241 14.473 1.00 96.50 102 SER A CA 1
ATOM 825 C C . SER A 1 102 ? -1.933 14.746 14.409 1.00 96.50 102 SER A C 1
ATOM 827 O O . SER A 1 102 ? -2.381 15.486 15.284 1.00 96.50 102 SER A O 1
ATOM 829 N N . TYR A 1 103 ? -1.174 15.195 13.409 1.00 96.06 103 TYR A N 1
ATOM 830 C CA . TYR A 1 103 ? -0.795 16.592 13.188 1.00 96.06 103 TYR A CA 1
ATOM 831 C C . TYR A 1 103 ? -1.715 17.306 12.185 1.00 96.06 103 TYR A C 1
ATOM 833 O O . TYR A 1 103 ? -1.606 18.518 12.009 1.00 96.06 103 TYR A O 1
ATOM 841 N N . GLY A 1 104 ? -2.653 16.583 11.567 1.00 95.56 104 GLY A N 1
ATOM 842 C CA . GLY A 1 104 ? -3.589 17.105 10.575 1.00 95.56 104 GLY A CA 1
ATOM 843 C C . GLY A 1 104 ? -3.111 16.984 9.127 1.00 95.56 104 GLY A C 1
ATOM 844 O O . GLY A 1 104 ? -3.821 17.442 8.228 1.00 95.56 104 GLY A O 1
ATOM 845 N N . SER A 1 105 ? -1.957 16.363 8.869 1.00 95.38 105 SER A N 1
ATOM 846 C CA . SER A 1 105 ? -1.484 16.108 7.505 1.00 95.38 105 SER A CA 1
ATOM 847 C C . SER A 1 105 ? -2.380 15.080 6.828 1.00 95.38 105 SER A C 1
ATOM 849 O O . SER A 1 105 ? -2.784 14.086 7.434 1.00 95.38 105 SER A O 1
ATOM 851 N N . THR A 1 106 ? -2.679 15.310 5.553 1.00 95.62 106 THR A N 1
ATOM 852 C CA . THR A 1 106 ? -3.587 14.471 4.767 1.00 95.62 106 THR A CA 1
ATOM 853 C C . THR A 1 106 ? -2.824 13.648 3.738 1.00 95.62 106 THR A C 1
ATOM 855 O O . THR A 1 106 ? -1.865 14.113 3.116 1.00 95.62 106 THR A O 1
ATOM 858 N N . THR A 1 107 ? -3.264 12.406 3.559 1.00 96.88 107 THR A N 1
ATOM 859 C CA . THR A 1 107 ? -2.869 11.531 2.453 1.00 96.88 107 THR A CA 1
ATOM 860 C C . THR A 1 107 ? -4.128 10.958 1.825 1.00 96.88 107 THR A C 1
ATOM 862 O O . THR A 1 107 ? -4.878 10.250 2.499 1.00 96.88 107 THR A O 1
ATOM 865 N N . ASP A 1 108 ? -4.348 11.246 0.548 1.00 97.12 108 ASP A N 1
ATOM 866 C CA . ASP A 1 108 ? -5.488 10.761 -0.223 1.00 97.12 108 ASP A CA 1
ATOM 867 C C . ASP A 1 108 ? -5.103 9.541 -1.056 1.00 97.12 108 ASP A C 1
ATOM 869 O O . ASP A 1 108 ? -3.974 9.429 -1.535 1.00 97.12 108 ASP A O 1
ATOM 873 N N . TYR A 1 109 ? -6.069 8.653 -1.286 1.00 96.75 109 TYR A N 1
ATOM 874 C CA . TYR A 1 109 ? -5.885 7.443 -2.084 1.00 96.75 109 TYR A CA 1
ATOM 875 C C . TYR A 1 109 ? -7.006 7.297 -3.109 1.00 96.75 109 TYR A C 1
ATOM 877 O O . TYR A 1 109 ? -8.188 7.470 -2.793 1.00 96.75 109 TYR A O 1
ATOM 885 N N . LYS A 1 110 ? -6.654 6.946 -4.348 1.00 95.38 110 LYS A N 1
ATOM 886 C CA . LYS A 1 110 ? -7.628 6.706 -5.427 1.00 95.38 110 LYS A CA 1
ATOM 887 C C . LYS A 1 110 ? -7.376 5.363 -6.084 1.00 95.38 110 LYS A C 1
ATOM 889 O O . LYS A 1 110 ? -6.232 4.939 -6.206 1.00 95.38 110 LYS A O 1
ATOM 894 N N . TYR A 1 111 ? -8.448 4.741 -6.561 1.00 94.00 111 TYR A N 1
ATOM 895 C CA . TYR A 1 111 ? -8.423 3.402 -7.142 1.00 94.00 111 TYR A CA 1
ATOM 896 C C . TYR A 1 111 ? -9.084 3.397 -8.520 1.00 94.00 111 TYR A C 1
ATOM 898 O O . TYR A 1 111 ? -9.997 4.189 -8.768 1.00 94.00 111 TYR A O 1
ATOM 906 N N . ASN A 1 112 ? -8.641 2.504 -9.404 1.00 92.88 112 ASN A N 1
ATOM 907 C CA . ASN A 1 112 ? -9.337 2.215 -10.660 1.00 92.88 112 ASN A CA 1
ATOM 908 C C . ASN A 1 112 ? -10.561 1.295 -10.434 1.00 92.88 112 ASN A C 1
ATOM 910 O O . ASN A 1 112 ? -10.916 0.962 -9.298 1.00 92.88 112 ASN A O 1
ATOM 914 N N . ALA A 1 113 ? -11.233 0.897 -11.518 1.00 90.75 113 ALA A N 1
ATOM 915 C CA . ALA A 1 113 ? -12.433 0.059 -11.458 1.00 90.75 113 ALA A CA 1
ATOM 916 C C . ALA A 1 113 ? -12.149 -1.348 -10.900 1.00 90.75 113 ALA A C 1
ATOM 918 O O . ALA A 1 113 ? -13.005 -1.931 -10.232 1.00 90.75 113 ALA A O 1
ATOM 919 N N . GLU A 1 114 ? -10.935 -1.848 -11.121 1.00 89.81 114 GLU A N 1
ATOM 920 C CA . GLU A 1 114 ? -10.423 -3.139 -10.664 1.00 89.81 114 GLU A CA 1
ATOM 921 C C . GLU A 1 114 ? -9.987 -3.119 -9.188 1.00 89.81 114 GLU A C 1
ATOM 923 O O . GLU A 1 114 ? -9.639 -4.162 -8.632 1.00 89.81 114 GLU A O 1
ATOM 928 N N . GLY A 1 115 ? -10.018 -1.951 -8.536 1.00 90.88 115 GLY A N 1
ATOM 929 C CA . GLY A 1 115 ? -9.632 -1.788 -7.134 1.00 90.88 115 GLY A CA 1
ATOM 930 C C . GLY A 1 115 ? -8.124 -1.675 -6.903 1.00 90.88 115 GLY A C 1
ATOM 931 O O . GLY A 1 115 ? -7.668 -1.885 -5.782 1.00 90.88 115 GLY A O 1
ATOM 932 N N . LEU A 1 116 ? -7.343 -1.354 -7.935 1.00 91.38 116 LEU A N 1
ATOM 933 C CA . LEU A 1 116 ? -5.907 -1.087 -7.844 1.00 91.38 116 LEU A CA 1
ATOM 934 C C . LEU A 1 116 ? -5.658 0.389 -7.536 1.00 91.38 116 LEU A C 1
ATOM 936 O O . LEU A 1 116 ? -6.290 1.265 -8.129 1.00 91.38 116 LEU A O 1
ATOM 940 N N . LEU A 1 117 ? -4.719 0.666 -6.634 1.00 94.25 117 LEU A N 1
ATOM 941 C CA . LEU A 1 117 ? -4.333 2.020 -6.249 1.00 94.25 117 LEU A CA 1
ATOM 942 C C . LEU A 1 117 ? -3.687 2.745 -7.434 1.00 94.25 117 LEU A C 1
ATOM 944 O O . LEU A 1 117 ? -2.691 2.271 -7.960 1.00 94.25 117 LEU A O 1
ATOM 948 N N . ILE A 1 118 ? -4.220 3.890 -7.849 1.00 94.44 118 ILE A N 1
ATOM 949 C CA . ILE A 1 118 ? -3.690 4.702 -8.963 1.00 94.44 118 ILE A CA 1
ATOM 950 C C . ILE A 1 118 ? -3.063 6.017 -8.497 1.00 94.44 118 ILE A C 1
ATOM 952 O O . ILE A 1 118 ? -2.333 6.651 -9.257 1.00 94.44 118 ILE A O 1
ATOM 956 N N . TYR A 1 119 ? -3.337 6.423 -7.258 1.00 94.44 119 TYR A N 1
ATOM 957 C CA . TYR A 1 119 ? -2.815 7.642 -6.649 1.00 94.44 119 TYR A CA 1
ATOM 958 C C . TYR A 1 119 ? -2.687 7.457 -5.140 1.00 94.44 119 TYR A C 1
ATOM 960 O O . TYR A 1 119 ? -3.635 6.973 -4.518 1.00 94.44 119 TYR A O 1
ATOM 968 N N . GLU A 1 120 ? -1.572 7.903 -4.570 1.00 95.38 120 GLU A N 1
ATOM 969 C CA . GLU A 1 120 ? -1.417 8.155 -3.135 1.00 95.38 120 GLU A CA 1
ATOM 970 C C . GLU A 1 120 ? -0.724 9.501 -2.911 1.00 95.38 120 GLU A C 1
ATOM 972 O O . GLU A 1 120 ? 0.156 9.880 -3.686 1.00 95.38 120 GLU A O 1
ATOM 977 N N . GLY A 1 121 ? -1.073 10.200 -1.837 1.00 94.50 121 GLY A N 1
ATOM 978 C CA . GLY A 1 121 ? -0.363 11.405 -1.412 1.00 94.50 121 GLY A CA 1
ATOM 979 C C . GLY A 1 121 ? -1.254 12.632 -1.350 1.00 94.50 121 GLY A C 1
ATOM 980 O O . GLY A 1 121 ? -2.465 12.541 -1.164 1.00 94.50 121 GLY A O 1
ATOM 981 N N . ASN A 1 122 ? -0.626 13.792 -1.478 1.00 90.06 122 ASN A N 1
ATOM 982 C CA . ASN A 1 122 ? -1.264 15.097 -1.475 1.00 90.06 122 ASN A CA 1
ATOM 983 C C . ASN A 1 122 ? -0.654 15.992 -2.575 1.00 90.06 122 ASN A C 1
ATOM 985 O O . ASN A 1 122 ? 0.027 15.532 -3.498 1.00 90.06 122 ASN A O 1
ATOM 989 N N . LYS A 1 123 ? -0.941 17.298 -2.532 1.00 79.75 123 LYS A N 1
ATOM 990 C CA . LYS A 1 123 ? -0.434 18.243 -3.542 1.00 79.75 123 LYS A CA 1
ATOM 991 C C . LYS A 1 123 ? 1.087 18.467 -3.475 1.00 79.75 123 LYS A C 1
ATOM 993 O O . LYS A 1 123 ? 1.687 18.791 -4.496 1.00 79.75 123 LYS A O 1
ATOM 998 N N . TYR A 1 124 ? 1.692 18.301 -2.300 1.00 85.81 124 TYR A N 1
ATOM 999 C CA . TYR A 1 124 ? 3.114 18.550 -2.059 1.00 85.81 124 TYR A CA 1
ATOM 1000 C C . TYR A 1 124 ? 3.968 17.348 -2.446 1.00 85.81 124 TYR A C 1
ATOM 1002 O O . TYR A 1 124 ? 4.986 17.517 -3.114 1.00 85.81 124 TYR A O 1
ATOM 1010 N N . GLU A 1 125 ? 3.491 16.150 -2.112 1.00 87.69 125 GLU A N 1
ATOM 1011 C CA . GLU A 1 125 ? 4.127 14.877 -2.434 1.00 87.69 125 GLU A CA 1
ATOM 1012 C C . GLU A 1 125 ? 3.066 13.854 -2.833 1.00 87.69 125 GLU A C 1
ATOM 1014 O O . GLU A 1 125 ? 2.107 13.611 -2.098 1.00 87.69 125 GLU A O 1
ATOM 1019 N N . ASN A 1 126 ? 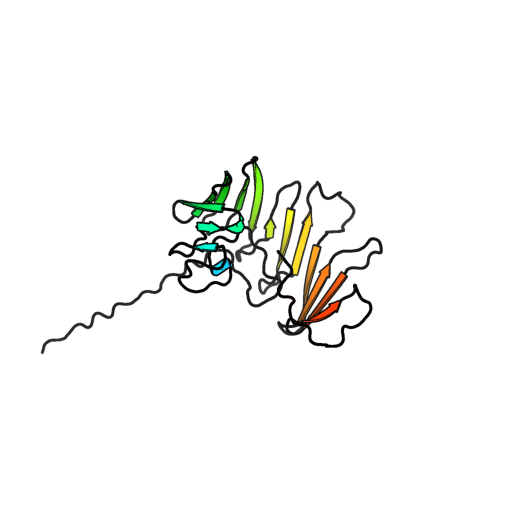3.228 13.231 -3.996 1.00 88.88 126 ASN A N 1
ATOM 1020 C CA . ASN A 1 126 ? 2.331 12.173 -4.443 1.00 88.88 126 ASN A CA 1
ATOM 1021 C C . ASN A 1 126 ? 3.035 11.105 -5.262 1.00 88.88 126 ASN A C 1
ATOM 1023 O O . ASN A 1 126 ? 4.141 11.294 -5.772 1.00 88.88 126 ASN A O 1
ATOM 1027 N N . LYS A 1 127 ? 2.352 9.973 -5.406 1.00 90.81 127 LYS A N 1
ATOM 1028 C CA . LYS A 1 127 ? 2.733 8.901 -6.310 1.00 90.81 127 LYS A CA 1
ATOM 1029 C C . LYS A 1 127 ? 1.551 8.500 -7.170 1.00 90.81 127 LYS A C 1
ATOM 1031 O O . LYS A 1 127 ? 0.405 8.512 -6.722 1.00 90.81 127 LYS A O 1
ATOM 1036 N N . THR A 1 128 ? 1.838 8.133 -8.412 1.00 91.62 128 THR A N 1
ATOM 1037 C CA . THR A 1 128 ? 0.849 7.569 -9.334 1.00 91.62 128 THR A CA 1
ATOM 1038 C C . THR A 1 128 ? 1.304 6.219 -9.845 1.00 91.62 128 THR A C 1
ATOM 1040 O O . THR A 1 128 ? 2.503 5.953 -9.967 1.00 91.62 128 THR A O 1
ATOM 1043 N N . TYR A 1 129 ? 0.332 5.364 -10.140 1.00 91.06 129 TYR A N 1
ATOM 1044 C CA . TYR A 1 129 ? 0.573 3.977 -10.507 1.00 91.06 129 TYR A CA 1
ATOM 1045 C C . TYR A 1 129 ? -0.194 3.612 -11.773 1.00 91.06 129 TYR A C 1
ATOM 1047 O O . TYR A 1 129 ? -1.341 4.020 -11.965 1.00 91.06 129 TYR A O 1
ATOM 1055 N N . THR A 1 130 ? 0.440 2.844 -12.653 1.00 92.31 130 THR A N 1
ATOM 1056 C CA . THR A 1 130 ? -0.158 2.357 -13.901 1.00 92.31 130 THR A CA 1
ATOM 1057 C C . THR A 1 130 ? 0.034 0.855 -14.009 1.00 92.31 130 THR A C 1
ATOM 1059 O O . THR A 1 130 ? 1.088 0.333 -13.639 1.00 92.31 130 THR A O 1
ATOM 1062 N N . TYR A 1 131 ? -0.977 0.183 -14.554 1.00 90.31 131 TYR A N 1
ATOM 1063 C CA . TYR A 1 131 ? -1.063 -1.268 -14.637 1.00 90.31 131 TYR A CA 1
ATOM 1064 C C . TYR A 1 131 ? -1.270 -1.720 -16.083 1.00 90.31 131 TYR A C 1
ATOM 1066 O O . TYR A 1 131 ? -1.793 -0.962 -16.903 1.00 90.31 131 TYR A O 1
ATOM 1074 N N . ASP A 1 132 ? -0.857 -2.945 -16.394 1.00 90.62 132 ASP A N 1
ATOM 1075 C CA . ASP A 1 132 ? -1.212 -3.603 -17.651 1.00 90.62 132 ASP A CA 1
ATOM 1076 C C . ASP A 1 132 ? -2.623 -4.223 -17.607 1.00 90.62 132 ASP A C 1
ATOM 1078 O O . ASP A 1 132 ? -3.314 -4.203 -16.588 1.00 90.62 132 ASP A O 1
ATOM 1082 N N . SER A 1 133 ? -3.053 -4.818 -18.722 1.00 90.69 133 SER A N 1
ATOM 1083 C CA . SER A 1 133 ? -4.360 -5.483 -18.851 1.00 90.69 133 SER A CA 1
ATOM 1084 C C . SER A 1 133 ? -4.531 -6.731 -17.975 1.00 90.69 133 SER A C 1
ATOM 1086 O O . SER A 1 133 ? -5.637 -7.262 -17.876 1.00 90.69 133 SER A O 1
ATOM 1088 N N . LYS A 1 134 ? -3.457 -7.210 -17.339 1.00 88.25 134 LYS A N 1
ATOM 1089 C CA . LYS A 1 134 ? -3.470 -8.313 -16.372 1.00 88.25 134 LYS A CA 1
ATOM 1090 C C . LYS A 1 134 ? -3.421 -7.809 -14.928 1.00 88.25 134 LYS A C 1
ATOM 1092 O O . LYS A 1 134 ? -3.286 -8.628 -14.024 1.00 88.25 134 LYS A O 1
ATOM 1097 N N . ASN A 1 135 ? -3.582 -6.501 -14.704 1.00 89.94 135 ASN A N 1
ATOM 1098 C CA . ASN A 1 135 ? -3.532 -5.847 -13.396 1.00 89.94 135 ASN A CA 1
ATOM 1099 C C . ASN A 1 135 ? -2.155 -5.892 -12.717 1.00 89.94 135 ASN A C 1
ATOM 1101 O O . ASN A 1 135 ? -2.081 -5.813 -11.491 1.00 89.94 135 ASN A O 1
ATOM 1105 N N . ARG A 1 136 ? -1.071 -5.991 -13.493 1.00 88.31 136 ARG A N 1
ATOM 1106 C CA . ARG A 1 136 ? 0.304 -5.964 -12.973 1.00 88.31 136 ARG A CA 1
ATOM 1107 C C . ARG A 1 136 ? 0.877 -4.558 -13.065 1.00 88.31 136 ARG A C 1
ATOM 1109 O O . ARG A 1 136 ? 0.687 -3.884 -14.080 1.00 88.31 136 ARG A O 1
ATOM 1116 N N . LEU A 1 137 ? 1.579 -4.103 -12.029 1.00 89.62 137 LEU A N 1
ATOM 1117 C CA . LEU A 1 137 ? 2.191 -2.773 -12.002 1.00 89.62 137 LEU A CA 1
ATOM 1118 C C . LEU A 1 137 ? 3.249 -2.645 -13.110 1.00 89.62 137 LEU A C 1
ATOM 1120 O O . LEU A 1 137 ? 4.197 -3.424 -13.151 1.00 89.62 137 LEU A O 1
ATOM 1124 N N . ILE A 1 138 ? 3.109 -1.648 -13.985 1.00 89.62 138 ILE A N 1
ATOM 1125 C CA . ILE A 1 138 ? 4.074 -1.331 -15.058 1.00 89.62 138 ILE A CA 1
ATOM 1126 C C . ILE A 1 138 ? 4.764 0.015 -14.856 1.00 89.62 138 ILE A C 1
ATOM 1128 O O . ILE A 1 138 ? 5.823 0.270 -15.433 1.00 89.62 138 ILE A O 1
ATOM 1132 N N . ARG A 1 139 ? 4.192 0.892 -14.025 1.00 88.94 139 ARG A N 1
ATOM 1133 C CA . ARG A 1 139 ? 4.781 2.197 -13.734 1.00 88.94 139 ARG A CA 1
ATOM 1134 C C . ARG A 1 139 ? 4.409 2.679 -12.343 1.00 88.94 139 ARG A C 1
ATOM 1136 O O . ARG A 1 139 ? 3.236 2.673 -11.986 1.00 88.94 139 ARG A O 1
ATOM 1143 N N . LYS A 1 140 ? 5.405 3.159 -11.609 1.00 89.88 140 LYS A N 1
ATOM 1144 C CA . LYS A 1 140 ? 5.264 3.989 -10.412 1.00 89.88 140 LYS A CA 1
ATOM 1145 C C . LYS A 1 140 ? 5.941 5.314 -10.709 1.00 89.88 140 LYS A C 1
ATOM 1147 O O . LYS A 1 140 ? 7.081 5.298 -11.148 1.00 89.88 140 LYS A O 1
ATOM 1152 N N . ASN A 1 141 ? 5.282 6.425 -10.449 1.00 86.50 141 ASN A N 1
ATOM 1153 C CA . ASN A 1 141 ? 5.845 7.765 -10.567 1.00 86.50 141 ASN A CA 1
ATOM 1154 C C . ASN A 1 141 ? 5.745 8.474 -9.229 1.00 86.50 141 ASN A C 1
ATOM 1156 O O . ASN A 1 141 ? 4.793 8.226 -8.494 1.00 86.50 141 ASN A O 1
ATOM 1160 N N . GLU A 1 142 ? 6.666 9.386 -8.952 1.00 84.56 142 GLU A N 1
ATOM 1161 C CA . GLU A 1 142 ? 6.602 10.240 -7.774 1.00 84.56 142 GLU A CA 1
ATOM 1162 C C . GLU A 1 142 ? 6.693 11.712 -8.189 1.00 84.56 142 GLU A C 1
ATOM 1164 O O . GLU A 1 142 ? 7.641 12.104 -8.869 1.00 84.56 142 GLU A O 1
ATOM 1169 N N . GLY A 1 143 ? 5.735 12.523 -7.748 1.00 78.50 143 GLY A N 1
ATOM 1170 C CA . GLY A 1 143 ? 5.610 13.941 -8.083 1.00 78.50 143 GLY A CA 1
ATOM 1171 C C . GLY A 1 143 ? 5.179 14.791 -6.885 1.00 78.50 143 GLY A C 1
ATOM 1172 O O . GLY A 1 143 ? 5.267 14.348 -5.739 1.00 78.50 143 GLY A O 1
ATOM 1173 N N . GLY A 1 144 ? 4.707 16.007 -7.168 1.00 72.56 144 GLY A N 1
ATOM 1174 C CA . GLY A 1 144 ? 4.290 17.001 -6.171 1.00 72.56 144 GLY A CA 1
ATOM 1175 C C . GLY A 1 144 ? 5.163 18.260 -6.188 1.00 72.56 144 GLY A C 1
ATOM 1176 O O . GLY A 1 144 ? 6.254 18.246 -6.747 1.00 72.56 144 GLY A O 1
ATOM 1177 N N . SER A 1 145 ? 4.661 19.364 -5.627 1.00 66.00 145 SER A N 1
ATOM 1178 C CA . SER A 1 145 ? 5.297 20.689 -5.746 1.00 66.00 145 SER A CA 1
ATOM 1179 C C . SER A 1 145 ? 6.593 20.862 -4.945 1.00 66.00 145 SER A C 1
ATOM 1181 O O . SER A 1 145 ? 7.346 21.790 -5.219 1.00 66.00 145 SER A O 1
ATOM 1183 N N . GLU A 1 146 ? 6.857 20.016 -3.944 1.00 62.75 146 GLU A N 1
ATOM 1184 C CA . GLU A 1 146 ? 8.146 20.020 -3.225 1.00 62.75 146 GLU A CA 1
ATOM 1185 C C . GLU A 1 146 ? 9.234 19.248 -3.979 1.00 62.75 146 GLU A C 1
ATOM 1187 O O . GLU A 1 146 ? 10.429 19.431 -3.734 1.00 62.75 146 GLU A O 1
ATOM 1192 N N . LYS A 1 147 ? 8.845 18.439 -4.970 1.00 57.16 147 LYS A N 1
ATOM 1193 C CA . LYS A 1 147 ? 9.788 17.908 -5.946 1.00 57.16 147 LYS A CA 1
ATOM 1194 C C . LYS A 1 147 ? 10.017 19.004 -6.978 1.00 57.16 147 LYS A C 1
ATOM 1196 O O . LYS A 1 147 ? 9.157 19.223 -7.822 1.00 57.16 147 LYS A O 1
ATOM 1201 N N . VAL A 1 148 ? 11.150 19.706 -6.857 1.00 50.12 148 VAL A N 1
ATOM 1202 C CA . VAL A 1 148 ? 11.594 20.774 -7.773 1.00 50.12 148 VAL A CA 1
ATOM 1203 C C . VAL A 1 148 ? 11.182 20.425 -9.203 1.00 50.12 148 VAL A C 1
ATOM 1205 O O . VAL A 1 148 ? 11.665 19.440 -9.767 1.00 50.12 148 VAL A O 1
ATOM 1208 N N . GLU A 1 149 ? 10.249 21.205 -9.756 1.00 45.03 149 GLU A N 1
ATOM 1209 C CA . GLU A 1 149 ? 9.842 21.098 -11.151 1.00 45.03 149 GLU A CA 1
ATOM 1210 C C . GLU A 1 149 ? 11.090 21.222 -12.022 1.00 45.03 149 GLU A C 1
ATOM 1212 O O . GLU A 1 149 ? 11.720 22.275 -12.042 1.00 45.03 149 GLU A O 1
ATOM 1217 N N . PHE A 1 150 ? 11.456 20.169 -12.751 1.00 44.22 150 PHE A N 1
ATOM 1218 C CA . PHE A 1 150 ? 12.311 20.331 -13.921 1.00 44.22 150 PHE A CA 1
ATOM 1219 C C . PHE A 1 150 ? 12.016 19.240 -14.964 1.00 44.22 150 PHE A C 1
ATOM 1221 O O . PHE A 1 150 ? 12.308 18.055 -14.775 1.00 44.22 150 PHE A O 1
ATOM 1228 N N . ASP A 1 151 ? 11.396 19.684 -16.062 1.00 39.28 151 ASP A N 1
ATOM 1229 C CA . ASP A 1 151 ? 11.541 19.132 -17.416 1.00 39.28 151 ASP A CA 1
ATOM 1230 C C . ASP A 1 151 ? 11.372 17.603 -17.563 1.00 39.28 151 ASP A C 1
ATOM 1232 O O . ASP A 1 151 ? 12.322 16.853 -17.769 1.00 39.28 151 ASP A O 1
ATOM 1236 N N . GLY A 1 152 ? 10.134 17.106 -17.457 1.00 43.66 152 GLY A N 1
ATOM 1237 C CA . GLY A 1 152 ? 9.756 15.805 -18.044 1.00 43.66 152 GLY A CA 1
ATOM 1238 C C . GLY A 1 152 ? 10.381 14.558 -17.408 1.00 43.66 152 GLY A C 1
ATOM 1239 O O . GLY A 1 152 ? 10.244 13.443 -17.919 1.00 43.66 152 GLY A O 1
ATOM 1240 N N . SER A 1 153 ? 11.051 14.721 -16.276 1.00 46.31 153 SER A N 1
ATOM 1241 C CA . SER A 1 153 ? 11.902 13.702 -15.704 1.00 46.31 153 SER A CA 1
ATOM 1242 C C . SER A 1 153 ? 11.224 13.171 -14.419 1.00 46.31 153 SER A C 1
ATOM 1244 O O . SER A 1 153 ? 11.533 13.509 -13.283 1.00 46.31 153 SER A O 1
ATOM 1246 N N . ASP A 1 154 ? 10.235 12.309 -14.622 1.00 53.25 154 ASP A N 1
ATOM 1247 C CA . ASP A 1 154 ? 9.430 11.651 -13.584 1.00 53.25 154 ASP A CA 1
ATOM 1248 C C . ASP A 1 154 ? 10.300 10.640 -12.805 1.00 53.25 154 ASP A C 1
ATOM 1250 O O . ASP A 1 154 ? 10.779 9.682 -13.418 1.00 53.25 154 ASP A O 1
ATOM 1254 N N . TYR A 1 155 ? 10.571 10.838 -11.502 1.00 58.59 155 TYR A N 1
ATOM 1255 C CA . TYR A 1 155 ? 11.290 9.858 -10.658 1.00 58.59 155 TYR A CA 1
ATOM 1256 C C . TYR A 1 155 ? 10.427 8.612 -10.495 1.00 58.59 155 TYR A C 1
ATOM 1258 O O . TYR A 1 155 ? 9.723 8.425 -9.505 1.00 58.59 155 TYR A O 1
ATOM 1266 N N . GLY A 1 156 ? 10.434 7.795 -11.537 1.00 73.81 156 GLY A N 1
ATOM 1267 C CA . GLY A 1 156 ? 9.555 6.666 -11.673 1.00 73.81 156 GLY A CA 1
ATOM 1268 C C . GLY A 1 156 ? 10.315 5.379 -11.900 1.00 73.81 156 GLY A C 1
ATOM 1269 O O . GLY A 1 156 ? 11.411 5.355 -12.466 1.00 73.81 156 GLY A O 1
ATOM 1270 N N . VAL A 1 157 ? 9.690 4.303 -11.451 1.00 84.31 157 VAL A N 1
ATOM 1271 C CA . VAL A 1 157 ? 10.098 2.940 -11.748 1.00 84.31 157 VAL A CA 1
ATOM 1272 C C . VAL A 1 157 ? 9.213 2.435 -12.877 1.00 84.31 157 VAL A C 1
ATOM 1274 O O . VAL A 1 157 ? 7.989 2.586 -12.821 1.00 84.31 157 VAL A O 1
ATOM 1277 N N . ARG A 1 158 ? 9.820 1.852 -13.910 1.00 87.00 158 ARG A N 1
ATOM 1278 C CA . ARG A 1 158 ? 9.095 1.157 -14.983 1.00 87.00 158 ARG A CA 1
ATOM 1279 C C . ARG A 1 158 ? 9.375 -0.334 -14.913 1.00 87.00 158 ARG A C 1
ATOM 1281 O O . ARG A 1 158 ? 10.522 -0.729 -14.711 1.00 87.00 158 ARG A O 1
ATOM 1288 N N . TYR A 1 159 ? 8.333 -1.128 -15.120 1.00 88.12 159 TYR A N 1
ATOM 1289 C CA . TYR A 1 159 ? 8.385 -2.585 -15.112 1.00 88.12 159 TYR A CA 1
ATOM 1290 C C . TYR A 1 159 ? 7.923 -3.116 -16.464 1.00 88.12 159 TYR A C 1
ATOM 1292 O O . TYR A 1 159 ? 6.846 -2.758 -16.944 1.00 88.12 159 TYR A O 1
ATOM 1300 N N . ASN A 1 160 ? 8.736 -3.984 -17.055 1.00 87.69 160 ASN A N 1
ATOM 1301 C CA . ASN A 1 160 ? 8.443 -4.674 -18.302 1.00 87.69 160 ASN A CA 1
ATOM 1302 C C . ASN A 1 160 ? 8.467 -6.183 -18.056 1.00 87.69 160 ASN A C 1
ATOM 1304 O O . ASN A 1 160 ? 9.446 -6.718 -17.541 1.00 87.69 160 ASN A O 1
ATOM 1308 N N . TYR A 1 161 ? 7.401 -6.866 -18.464 1.00 85.75 161 TYR A N 1
ATOM 1309 C CA . TYR A 1 161 ? 7.252 -8.315 -18.331 1.00 85.75 161 TYR A CA 1
ATOM 1310 C C . TYR A 1 161 ? 7.475 -8.970 -19.700 1.00 85.75 161 TYR A C 1
ATOM 1312 O O . TYR A 1 161 ? 6.738 -8.661 -20.642 1.00 85.75 161 TYR A O 1
ATOM 1320 N N . PHE A 1 162 ? 8.462 -9.858 -19.838 1.00 79.38 162 PHE A N 1
ATOM 1321 C CA . PHE A 1 162 ? 8.825 -10.467 -21.126 1.00 79.38 162 PHE A CA 1
ATOM 1322 C C . PHE A 1 162 ? 8.364 -11.916 -21.242 1.00 79.38 162 PHE A C 1
ATOM 1324 O O . PHE A 1 162 ? 8.758 -12.727 -20.425 1.00 79.38 162 PHE A O 1
ATOM 1331 N N . GLY A 1 163 ? 7.660 -12.273 -22.326 1.00 65.81 163 GLY A N 1
ATOM 1332 C CA . GLY A 1 163 ? 7.483 -13.664 -22.779 1.00 65.81 163 GLY A CA 1
ATOM 1333 C C . GLY A 1 163 ? 6.749 -14.595 -21.800 1.00 65.81 163 GLY A C 1
ATOM 1334 O O . GLY A 1 163 ? 5.570 -14.888 -22.003 1.00 65.81 163 GLY A O 1
ATOM 1335 N N . THR A 1 164 ? 7.446 -15.070 -20.767 1.00 60.81 164 THR A N 1
ATOM 1336 C CA . THR A 1 164 ? 6.939 -15.895 -19.663 1.00 60.81 164 THR A CA 1
ATOM 1337 C C . THR A 1 164 ? 6.681 -15.038 -18.407 1.00 60.81 164 THR A C 1
ATOM 1339 O O . THR A 1 164 ? 7.236 -13.950 -18.275 1.00 60.81 164 THR A O 1
ATOM 1342 N N . PRO A 1 165 ? 5.822 -15.471 -17.463 1.00 60.53 165 PRO A N 1
ATOM 1343 C CA . PRO A 1 165 ? 5.572 -14.738 -16.211 1.00 60.53 165 PRO A CA 1
ATOM 1344 C C . PRO A 1 165 ? 6.829 -14.480 -15.361 1.00 60.53 165 PRO A C 1
ATOM 1346 O O . PRO A 1 165 ? 6.835 -13.571 -14.537 1.00 60.53 165 PRO A O 1
ATOM 1349 N N . ASP A 1 166 ? 7.882 -15.261 -15.591 1.00 67.62 166 ASP A N 1
ATOM 1350 C CA . ASP A 1 166 ? 9.073 -15.337 -14.749 1.00 67.62 166 ASP A CA 1
ATOM 1351 C C . ASP A 1 166 ? 10.175 -14.319 -15.094 1.00 67.62 166 ASP A C 1
ATOM 1353 O O . ASP A 1 166 ? 11.120 -14.153 -14.316 1.00 67.62 166 ASP A O 1
ATOM 1357 N N . ASP A 1 167 ? 10.063 -13.638 -16.240 1.00 81.25 167 ASP A N 1
ATOM 1358 C CA . ASP A 1 167 ? 11.050 -12.672 -16.726 1.00 81.25 167 ASP A CA 1
ATOM 1359 C C . ASP A 1 167 ? 10.555 -11.226 -16.524 1.00 81.25 167 ASP A C 1
ATOM 1361 O O . ASP A 1 167 ? 9.690 -10.721 -17.251 1.00 81.25 167 ASP A O 1
ATOM 1365 N N . LEU A 1 168 ? 11.155 -10.532 -15.551 1.00 83.44 168 LEU A N 1
ATOM 1366 C CA . LEU A 1 168 ? 10.857 -9.143 -15.192 1.00 83.44 168 LEU A CA 1
ATOM 1367 C C . LEU A 1 168 ? 12.069 -8.248 -15.444 1.00 83.44 168 LEU A C 1
ATOM 1369 O O . LEU A 1 168 ? 13.178 -8.531 -15.000 1.00 83.44 168 LEU A O 1
ATOM 1373 N N . GLU A 1 169 ? 11.854 -7.105 -16.075 1.00 85.25 169 GLU A N 1
ATOM 1374 C CA . GLU A 1 169 ? 12.862 -6.061 -16.214 1.00 85.25 169 GLU A CA 1
ATOM 1375 C C . GLU A 1 169 ? 12.392 -4.760 -15.573 1.00 85.25 169 GLU A C 1
ATOM 1377 O O . GLU A 1 169 ? 11.277 -4.296 -15.809 1.00 85.25 169 GLU A O 1
ATOM 1382 N N . VAL A 1 170 ? 13.259 -4.184 -14.745 1.00 86.56 170 VAL A N 1
ATOM 1383 C CA . VAL A 1 170 ? 12.984 -3.015 -13.912 1.00 86.56 170 VAL A CA 1
ATOM 1384 C C . VAL A 1 170 ? 13.934 -1.888 -14.292 1.00 86.56 170 VAL A C 1
ATOM 1386 O O . VAL A 1 170 ? 15.147 -2.091 -14.377 1.00 86.56 170 VAL A O 1
ATOM 1389 N N . PHE A 1 171 ? 13.391 -0.688 -14.472 1.00 78.88 171 PHE A N 1
ATOM 1390 C CA . PHE A 1 171 ? 14.149 0.527 -14.759 1.00 78.88 171 PHE A CA 1
ATOM 1391 C C . PHE A 1 171 ? 13.914 1.583 -13.683 1.00 78.88 171 PHE A C 1
ATOM 1393 O O . PHE A 1 171 ? 12.762 1.883 -13.372 1.00 78.88 171 PHE A O 1
ATOM 1400 N N . TYR A 1 172 ? 14.989 2.205 -13.201 1.00 75.69 172 TYR A N 1
ATOM 1401 C CA . TYR A 1 172 ? 14.962 3.398 -12.354 1.00 75.69 172 TYR A CA 1
ATOM 1402 C C . TYR A 1 172 ? 15.530 4.599 -13.121 1.00 75.69 172 TYR A C 1
ATOM 1404 O O . TYR A 1 172 ? 16.533 4.478 -13.828 1.00 75.69 172 TYR A O 1
ATOM 1412 N N . LYS A 1 173 ? 14.890 5.763 -12.976 1.00 66.31 173 LYS A N 1
ATOM 1413 C CA . LYS A 1 173 ? 15.305 7.037 -13.589 1.00 66.31 173 LYS A CA 1
ATOM 1414 C C . LYS A 1 173 ? 16.671 7.541 -13.055 1.00 66.31 173 LYS A C 1
ATOM 1416 O O . LYS A 1 173 ? 17.136 7.083 -12.019 1.00 66.31 173 LYS A O 1
ATOM 1421 N N . TRP A 1 174 ? 17.205 8.629 -13.614 1.00 57.50 174 TRP A N 1
ATOM 1422 C CA . TRP A 1 174 ? 18.443 8.698 -14.399 1.00 57.50 174 TRP A CA 1
ATOM 1423 C C . TRP A 1 174 ? 19.487 9.326 -13.460 1.00 57.50 174 TRP A C 1
ATOM 1425 O O . TRP A 1 174 ? 19.133 10.261 -12.734 1.00 57.50 174 TRP A O 1
ATOM 1435 N N . ASN A 1 175 ? 20.735 8.854 -13.462 1.00 50.50 175 ASN A N 1
ATOM 1436 C CA . ASN A 1 175 ? 21.820 9.607 -12.824 1.00 50.50 175 ASN A CA 1
ATOM 1437 C C . ASN A 1 175 ? 22.091 10.894 -13.642 1.00 50.50 175 ASN A C 1
ATOM 1439 O O . ASN A 1 175 ? 21.529 11.080 -14.723 1.00 50.50 175 ASN A O 1
ATOM 1443 N N . ALA A 1 176 ? 22.942 11.800 -13.147 1.00 50.41 176 ALA A N 1
ATOM 1444 C CA . ALA A 1 176 ? 23.269 13.071 -13.820 1.00 50.41 176 ALA A CA 1
ATOM 1445 C C . ALA A 1 176 ? 23.821 12.914 -15.261 1.00 50.41 176 ALA A C 1
ATOM 1447 O O . ALA A 1 176 ? 23.888 13.887 -16.005 1.00 50.41 176 ALA A O 1
ATOM 1448 N N . ASP A 1 177 ? 24.200 11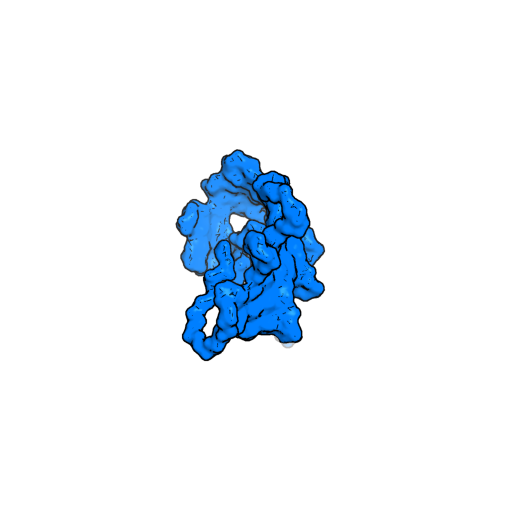.696 -15.656 1.00 55.38 177 ASP A N 1
ATOM 1449 C CA . ASP A 1 177 ? 24.684 11.308 -16.982 1.00 55.38 177 ASP A CA 1
ATOM 1450 C C . ASP A 1 177 ? 23.569 10.956 -17.980 1.00 55.38 177 ASP A C 1
ATOM 1452 O O . ASP A 1 177 ? 23.854 10.667 -19.144 1.00 55.38 177 ASP A O 1
ATOM 1456 N N . GLY A 1 178 ? 22.310 10.924 -17.536 1.00 58.38 178 GLY A N 1
ATOM 1457 C CA . GLY A 1 178 ? 21.226 10.451 -18.374 1.00 58.38 178 GLY A CA 1
ATOM 1458 C C . GLY A 1 178 ? 21.437 9.000 -18.809 1.00 58.38 178 GLY A C 1
ATOM 1459 O O . GLY A 1 178 ? 21.184 8.712 -19.974 1.00 58.38 178 GLY A O 1
ATOM 1460 N N . LYS A 1 179 ? 21.829 8.069 -17.909 1.00 65.69 179 LYS A N 1
ATOM 1461 C CA . LYS A 1 179 ? 21.547 6.606 -18.042 1.00 65.69 179 LYS A CA 1
ATOM 1462 C C . LYS A 1 179 ? 20.674 6.038 -16.892 1.00 65.69 179 LYS A C 1
ATOM 1464 O O . LYS A 1 179 ? 20.851 6.451 -15.746 1.00 65.69 179 LYS A O 1
ATOM 1469 N N . PRO A 1 180 ? 19.672 5.164 -17.158 1.00 74.38 180 PRO A N 1
ATOM 1470 C CA . PRO A 1 180 ? 18.814 4.622 -16.110 1.00 74.38 180 PRO A CA 1
ATOM 1471 C C . PRO A 1 180 ? 19.476 3.396 -15.480 1.00 74.38 180 PRO A C 1
ATOM 1473 O O . PRO A 1 180 ? 20.144 2.621 -16.171 1.00 74.38 180 PRO A O 1
ATOM 1476 N N . ASN A 1 181 ? 19.241 3.166 -14.188 1.00 78.94 181 ASN A N 1
ATOM 1477 C CA . ASN A 1 181 ? 19.626 1.892 -13.588 1.00 78.94 181 ASN A CA 1
ATOM 1478 C C . ASN A 1 181 ? 18.648 0.812 -14.057 1.00 78.94 181 ASN A C 1
ATOM 1480 O O . ASN A 1 181 ? 17.431 0.981 -13.954 1.00 78.94 181 ASN A O 1
ATOM 1484 N N . LYS A 1 182 ? 19.173 -0.293 -14.577 1.00 83.94 182 LYS A N 1
ATOM 1485 C CA . LYS A 1 182 ? 18.405 -1.383 -15.171 1.00 83.94 182 LYS A CA 1
ATOM 1486 C C . LYS A 1 182 ? 18.716 -2.690 -14.454 1.00 83.94 182 LYS A C 1
ATOM 1488 O O . LYS A 1 182 ? 19.881 -3.062 -14.333 1.00 83.94 182 LYS A O 1
ATOM 1493 N N . TYR A 1 183 ? 17.673 -3.411 -14.066 1.00 85.50 183 TYR A N 1
ATOM 1494 C CA . TYR A 1 183 ? 17.759 -4.732 -13.454 1.00 85.50 183 TYR A CA 1
ATOM 1495 C C . TYR A 1 183 ? 16.919 -5.719 -14.256 1.00 85.50 183 TYR A C 1
ATOM 1497 O O . TYR A 1 183 ? 15.804 -5.389 -14.659 1.00 85.50 183 TYR A O 1
ATOM 1505 N N . LYS A 1 184 ? 17.433 -6.928 -14.489 1.00 86.94 184 LYS A N 1
ATOM 1506 C CA . LYS A 1 184 ? 16.655 -8.016 -15.095 1.00 86.94 184 LYS A CA 1
ATOM 1507 C C . LYS A 1 184 ? 16.617 -9.208 -14.160 1.00 86.94 184 LYS A C 1
ATOM 1509 O O . LYS A 1 184 ? 17.660 -9.652 -13.679 1.00 86.94 184 LYS A O 1
ATOM 1514 N N . TYR A 1 185 ? 15.423 -9.740 -13.981 1.00 85.94 185 TYR A N 1
ATOM 1515 C CA . TYR A 1 185 ? 15.132 -10.946 -13.241 1.00 85.94 185 TYR A CA 1
ATOM 1516 C C . TYR A 1 185 ? 14.605 -12.014 -14.195 1.00 85.94 185 TYR A C 1
ATOM 1518 O O . TYR A 1 185 ? 13.868 -11.698 -15.127 1.00 85.94 185 TYR A O 1
ATOM 1526 N N . ALA A 1 186 ? 15.003 -13.258 -13.960 1.00 84.12 186 ALA A N 1
ATOM 1527 C CA . ALA A 1 186 ? 14.473 -14.439 -14.629 1.00 84.12 186 ALA A CA 1
ATOM 1528 C C . ALA A 1 186 ? 14.258 -15.530 -13.581 1.00 84.12 186 ALA A C 1
ATOM 1530 O O . ALA A 1 186 ? 15.166 -15.809 -12.792 1.00 84.12 186 ALA A O 1
ATOM 1531 N N . ASN A 1 187 ? 13.065 -16.124 -13.541 1.00 80.19 187 ASN A N 1
ATOM 1532 C CA . ASN A 1 187 ? 12.673 -17.121 -12.535 1.00 80.19 187 ASN A CA 1
ATOM 1533 C C . ASN A 1 187 ? 12.912 -16.630 -11.096 1.00 80.19 187 ASN A C 1
ATOM 1535 O O . ASN A 1 187 ? 13.406 -17.366 -10.247 1.00 80.19 187 ASN A O 1
ATOM 1539 N N . GLY A 1 188 ? 12.638 -15.347 -10.838 1.00 79.75 188 GLY A N 1
ATOM 1540 C CA . GLY A 1 188 ? 12.856 -14.716 -9.531 1.00 79.75 188 GLY A CA 1
ATOM 1541 C C . GLY A 1 188 ? 14.319 -14.401 -9.181 1.00 79.75 188 GLY A C 1
ATOM 1542 O O . GLY A 1 188 ? 14.581 -13.861 -8.107 1.00 79.75 188 GLY A O 1
ATOM 1543 N N . HIS A 1 189 ? 15.280 -14.679 -10.067 1.00 82.44 189 HIS A N 1
ATOM 1544 C CA . HIS A 1 189 ? 16.704 -14.419 -9.836 1.00 82.44 189 HIS A CA 1
ATOM 1545 C C . HIS A 1 189 ? 17.191 -13.191 -10.597 1.00 82.44 189 HIS A C 1
ATOM 1547 O O . HIS A 1 189 ? 16.912 -13.056 -11.783 1.00 82.44 189 HIS A O 1
ATOM 1553 N N . LEU A 1 190 ? 17.982 -12.330 -9.947 1.00 86.06 190 LEU A N 1
ATOM 1554 C CA . LEU A 1 190 ? 18.671 -11.228 -10.618 1.00 86.06 190 LEU A CA 1
ATOM 1555 C C . LEU A 1 190 ? 19.744 -11.783 -11.568 1.00 86.06 190 LEU A C 1
ATOM 1557 O O . LEU A 1 190 ? 20.703 -12.408 -11.122 1.00 86.06 190 LEU A O 1
ATOM 1561 N N . ILE A 1 191 ? 19.603 -11.520 -12.866 1.00 86.88 191 ILE A N 1
ATOM 1562 C CA . ILE A 1 191 ? 20.527 -11.982 -13.916 1.00 86.88 191 ILE A CA 1
ATOM 1563 C C . ILE A 1 191 ? 21.295 -10.840 -14.598 1.00 86.88 191 ILE A C 1
ATOM 1565 O O . ILE A 1 191 ? 22.235 -11.084 -15.355 1.00 86.88 191 ILE A O 1
ATOM 1569 N N . TYR A 1 192 ? 20.902 -9.586 -14.358 1.00 85.19 192 TYR A N 1
AT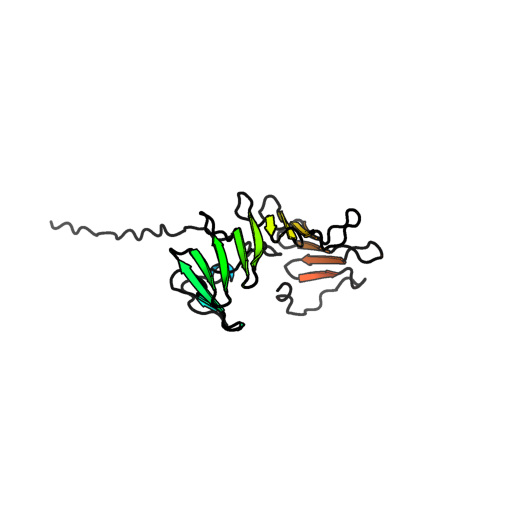OM 1570 C CA . TYR A 1 192 ? 21.572 -8.401 -14.897 1.00 85.19 192 TYR A CA 1
ATOM 1571 C C . TYR A 1 192 ? 21.328 -7.177 -14.010 1.00 85.19 192 TYR A C 1
ATOM 1573 O O . TYR A 1 192 ? 20.199 -6.958 -13.577 1.00 85.19 192 TYR A O 1
ATOM 1581 N N . SER A 1 193 ? 22.362 -6.358 -13.812 1.00 84.88 193 SER A N 1
ATOM 1582 C CA . SER A 1 193 ? 22.305 -5.040 -13.173 1.00 84.88 193 SER A CA 1
ATOM 1583 C C . SER A 1 193 ? 23.216 -4.088 -13.940 1.00 84.88 193 SER A C 1
ATOM 1585 O O . SER A 1 193 ? 24.364 -4.434 -14.187 1.00 84.88 193 SER A O 1
ATOM 1587 N N . SER A 1 194 ? 22.748 -2.894 -14.304 1.00 76.31 194 SER A N 1
ATOM 1588 C CA . SER A 1 194 ? 23.585 -1.890 -14.981 1.00 76.31 194 SER A CA 1
ATOM 1589 C C . SER A 1 194 ? 24.522 -1.126 -14.038 1.00 76.31 194 SER A C 1
ATOM 1591 O O . SER A 1 194 ? 25.335 -0.342 -14.512 1.00 76.31 194 SER A O 1
ATOM 1593 N N . PHE A 1 195 ? 24.407 -1.323 -12.719 1.00 64.94 195 PHE A N 1
ATOM 1594 C CA . PHE A 1 195 ? 25.316 -0.724 -11.731 1.00 64.94 195 PHE A CA 1
ATOM 1595 C C . PHE A 1 195 ? 26.707 -1.381 -11.750 1.00 64.94 195 PHE A C 1
ATOM 1597 O O . PHE A 1 195 ? 27.703 -0.766 -11.387 1.00 64.94 195 PHE A O 1
ATOM 1604 N N . SER A 1 196 ? 26.779 -2.633 -12.198 1.00 53.75 196 SER A N 1
ATOM 1605 C CA . SER A 1 196 ? 28.017 -3.354 -12.461 1.00 53.75 196 SER A CA 1
ATOM 1606 C C . SER A 1 196 ? 28.026 -3.703 -13.942 1.00 53.75 196 SER A C 1
ATOM 1608 O O . SER A 1 196 ? 27.198 -4.496 -14.372 1.00 53.75 196 SER A O 1
ATOM 1610 N N . GLU A 1 197 ? 28.943 -3.178 -14.750 1.00 47.47 197 GLU A N 1
ATOM 1611 C CA . GLU A 1 197 ? 29.048 -3.538 -16.181 1.00 47.47 197 GLU A CA 1
ATOM 1612 C C . GLU A 1 197 ? 29.333 -5.042 -16.444 1.00 47.47 197 GLU A C 1
ATOM 1614 O O . GLU A 1 197 ? 29.549 -5.461 -17.579 1.00 47.47 197 GLU A O 1
ATOM 1619 N N . SER A 1 198 ? 29.310 -5.894 -15.417 1.00 47.28 198 SER A N 1
ATOM 1620 C CA . SER A 1 198 ? 29.416 -7.343 -15.499 1.00 47.28 198 SER A CA 1
ATOM 1621 C C . SER A 1 198 ? 28.043 -8.028 -15.535 1.00 47.28 198 SER A C 1
ATOM 1623 O O . SER A 1 198 ? 27.190 -7.876 -14.661 1.00 47.28 198 SER A O 1
ATOM 1625 N N . LYS A 1 199 ? 27.853 -8.880 -16.547 1.00 48.19 199 LYS A N 1
ATOM 1626 C CA . LYS A 1 199 ? 26.820 -9.921 -16.553 1.00 48.19 199 LYS A CA 1
ATOM 1627 C C . LYS A 1 199 ? 27.051 -10.796 -15.316 1.00 48.19 199 LYS A C 1
ATOM 1629 O O . LYS A 1 199 ? 28.099 -11.432 -15.222 1.00 48.19 199 LYS A O 1
ATOM 1634 N N . ILE A 1 200 ? 26.118 -10.807 -14.365 1.00 52.16 200 ILE A N 1
ATOM 1635 C CA . ILE A 1 200 ? 26.234 -11.645 -13.167 1.00 52.16 200 ILE A CA 1
ATOM 1636 C C . ILE A 1 200 ? 26.099 -13.098 -13.635 1.00 52.16 200 ILE A C 1
ATOM 1638 O O . ILE A 1 200 ? 25.003 -13.570 -13.930 1.00 52.16 200 ILE A O 1
ATOM 1642 N N . SER A 1 201 ? 27.227 -13.794 -13.799 1.00 44.88 201 SER A N 1
ATOM 1643 C CA . SER A 1 201 ? 27.227 -15.231 -14.061 1.00 44.88 201 SER A CA 1
ATOM 1644 C C . SER A 1 201 ? 26.761 -15.951 -12.805 1.00 44.88 201 SER A C 1
ATOM 1646 O O . SER A 1 201 ? 27.272 -15.686 -11.718 1.00 44.88 201 SER A O 1
ATOM 1648 N N . THR A 1 202 ? 25.805 -16.855 -12.978 1.00 46.91 202 THR A N 1
ATOM 1649 C CA . THR A 1 202 ? 25.120 -17.635 -11.950 1.00 46.91 202 THR A CA 1
ATOM 1650 C C . THR A 1 202 ? 26.095 -18.249 -10.944 1.00 46.91 202 THR A C 1
ATOM 1652 O O . THR A 1 202 ? 26.670 -19.308 -11.181 1.00 46.91 202 THR A O 1
ATOM 1655 N N . ILE A 1 203 ? 26.262 -17.600 -9.795 1.00 34.94 203 ILE A N 1
ATOM 1656 C CA . ILE A 1 203 ? 26.785 -18.229 -8.587 1.00 34.94 203 ILE A CA 1
ATOM 1657 C C . ILE A 1 203 ? 25.736 -17.976 -7.518 1.00 34.94 203 ILE A C 1
ATOM 1659 O O . ILE A 1 203 ? 25.431 -16.832 -7.192 1.00 34.94 203 ILE A O 1
ATOM 1663 N N . ASN A 1 204 ? 25.147 -19.078 -7.055 1.00 44.34 204 ASN A N 1
ATOM 1664 C CA . ASN A 1 204 ? 24.208 -19.151 -5.946 1.00 44.34 204 ASN A CA 1
ATOM 1665 C C . ASN A 1 204 ? 24.556 -18.135 -4.857 1.00 44.34 204 ASN A C 1
ATOM 1667 O O . ASN A 1 204 ? 25.541 -18.325 -4.148 1.00 44.34 204 ASN A O 1
ATOM 1671 N N . LEU A 1 205 ? 23.703 -17.132 -4.663 1.00 37.19 205 LEU A N 1
ATOM 1672 C CA . LEU A 1 205 ? 23.525 -16.542 -3.348 1.00 37.19 205 LEU A CA 1
ATOM 1673 C C . LEU A 1 205 ? 22.038 -16.274 -3.111 1.00 37.19 205 LEU A C 1
ATOM 1675 O O . LEU A 1 205 ? 21.386 -15.442 -3.737 1.00 37.19 205 LEU A O 1
ATOM 1679 N N . MET A 1 206 ? 21.531 -17.100 -2.211 1.00 37.44 206 MET A N 1
ATOM 1680 C CA . MET A 1 206 ? 20.282 -17.018 -1.482 1.00 37.44 206 MET A CA 1
ATOM 1681 C C . MET A 1 206 ? 20.050 -15.585 -0.958 1.00 37.44 206 MET A C 1
ATOM 1683 O O . MET A 1 206 ? 20.988 -14.941 -0.499 1.00 37.44 206 MET A O 1
ATOM 1687 N N . ILE A 1 207 ? 18.776 -15.167 -0.930 1.00 37.47 207 ILE A N 1
ATOM 1688 C CA . ILE A 1 207 ? 18.224 -13.965 -0.268 1.00 37.47 207 ILE A CA 1
ATOM 1689 C C . ILE A 1 207 ? 18.227 -12.681 -1.122 1.00 37.47 207 ILE A C 1
ATOM 1691 O O . ILE A 1 207 ? 19.094 -11.825 -1.009 1.00 37.47 207 ILE A O 1
ATOM 1695 N N . MET A 1 208 ? 17.134 -12.474 -1.864 1.00 35.41 208 MET A N 1
ATOM 1696 C CA . MET A 1 208 ? 16.621 -11.130 -2.172 1.00 35.41 208 MET A CA 1
ATOM 1697 C C . MET A 1 208 ? 15.099 -11.051 -1.954 1.00 35.41 208 MET A C 1
ATOM 1699 O O . MET A 1 208 ? 14.355 -10.496 -2.748 1.00 35.41 208 MET A O 1
ATOM 1703 N N . ALA A 1 209 ? 14.627 -11.586 -0.822 1.00 35.03 209 ALA A N 1
ATOM 1704 C CA . ALA A 1 209 ? 13.271 -11.346 -0.310 1.00 35.03 209 ALA A CA 1
ATOM 1705 C C . ALA A 1 209 ? 13.158 -10.013 0.473 1.00 35.03 209 ALA A C 1
ATOM 1707 O O . ALA A 1 209 ? 12.266 -9.844 1.297 1.00 35.03 209 ALA A O 1
ATOM 1708 N N . MET A 1 210 ? 14.081 -9.068 0.272 1.00 33.88 210 MET A N 1
ATOM 1709 C CA . MET A 1 210 ? 14.174 -7.840 1.069 1.00 33.88 210 MET A CA 1
ATOM 1710 C C . MET A 1 210 ? 14.548 -6.625 0.217 1.00 33.88 210 MET A C 1
ATOM 1712 O O . MET A 1 210 ? 15.625 -6.085 0.392 1.00 33.88 210 MET A O 1
ATOM 1716 N N . PHE A 1 211 ? 13.664 -6.191 -0.678 1.00 30.64 211 PHE A N 1
ATOM 1717 C CA . PHE A 1 211 ? 13.493 -4.788 -1.096 1.00 30.64 211 PHE A CA 1
ATOM 1718 C C . PHE A 1 211 ? 12.087 -4.742 -1.716 1.00 30.64 211 PHE A C 1
ATOM 1720 O O . PHE A 1 211 ? 11.867 -5.295 -2.783 1.00 30.64 211 PHE A O 1
ATOM 1727 N N . LEU A 1 212 ? 11.043 -4.271 -1.042 1.00 28.88 212 LEU A N 1
ATOM 1728 C CA . LEU A 1 212 ? 10.835 -2.896 -0.599 1.00 28.88 212 LEU A CA 1
ATOM 1729 C C . LEU A 1 212 ? 10.003 -2.915 0.699 1.00 28.88 212 LEU A C 1
ATOM 1731 O O . LEU A 1 212 ? 8.881 -3.421 0.702 1.00 28.88 212 LEU A O 1
ATOM 1735 N N . LYS A 1 213 ? 10.578 -2.399 1.791 1.00 31.88 213 LYS A N 1
ATOM 1736 C CA . LYS A 1 213 ? 9.799 -1.807 2.888 1.00 31.88 213 LYS A CA 1
ATOM 1737 C C . LYS A 1 213 ? 9.421 -0.385 2.499 1.00 31.88 213 LYS A C 1
ATOM 1739 O O . LYS A 1 213 ? 10.217 0.224 1.748 1.00 31.88 213 LYS A O 1
#

pLDDT: mean 77.53, std 21.01, range [28.88, 98.38]

Sequence (213 aa):
MKVKIISILLFSTLLNPVFAQKIDFENAPLNPMAFQFKREHFNLKGPVSRWDNLYFNEDGYLIKNSIGNCTYKYVNGKLVSDNKGNKYTVNSKDYIIGVIDSYGSTTDYKYNAEGLLIYEGNKYENKTYTYDSKNRLIRKNEGGSEKVEFDGSDYGVRYNYFGTPDDLEVFYKWNADGKPNKYKYANGHLIYSSFSESKISTINLMIMAMFLK